Protein AF-A0A2H5V6B2-F1 (afdb_monomer)

Radius of gyration: 34.65 Å; Cα contacts (8 Å, |Δi|>4): 235; chains: 1; bounding box: 84×55×88 Å

Mean predicted aligned error: 21.36 Å

Secondary structure (DSSP, 8-state):
---HHHHHHHHHHHHHHHHHHHHHHHHTTSTT-HHHHHHH-EEETTEEHHHHHHHHHHHHHHHHHHHHHHHHHS---PPPPPPP-------TTSHHHHHHHHHHHHHHHHH----------PPPPPPP--------------SS--EEEEE--SEEE-TTT--EEETT-SB-TTT--BS----TTSPBPTTT-PBP-TT-EETTEEE-TTT--EEEE---

pLDDT: mean 78.25, std 17.64, range [30.38, 96.69]

Foldseek 3Di:
DQALVQLVVQLVVLVCLLVVLVVVCVVVPDPDDPSNVQQQDDPDVPHGVNVVSNVVSVVSNVVSVVSNVVNVVPPDPDDDPDPPDDDPPPDPPVVVVVVVVVVVVVVVVVVDDDDDDDDDDDDDDDDDDDDDDDDDDPDDPPDPAQKDWPFAFQWWAAPVPRDTHGAQDQADPPPRHGSADDDPVADADPRRRHGFDPVQDDVQWGARPTRRTTIHRNDD

Solvent-accessible surface area (backbone atoms only — not comparable to full-atom values): 13684 Å² total; per-residue (Å²): 137,61,59,37,66,58,10,52,52,39,22,51,51,14,48,46,64,45,46,49,60,55,50,48,50,63,73,70,71,54,99,78,44,75,66,52,57,54,29,64,37,67,81,46,98,94,41,37,39,45,60,51,51,44,51,50,19,50,51,41,25,51,52,10,47,52,41,24,55,52,18,67,66,55,64,84,83,68,76,78,74,77,77,79,81,80,71,83,85,79,68,97,72,58,64,67,57,54,51,56,50,51,55,52,53,53,53,59,57,66,75,60,74,76,89,76,80,87,74,85,76,82,83,78,86,86,82,86,87,83,89,86,85,85,75,88,75,98,66,85,84,83,76,93,60,67,56,43,77,75,45,79,48,83,42,27,43,28,85,88,78,64,49,82,38,61,64,64,58,58,54,36,89,86,78,66,46,66,51,63,72,89,46,94,88,40,60,58,35,94,83,50,60,47,52,43,53,86,86,45,54,64,86,83,27,36,42,34,92,41,35,66,24,33,28,35,66,52,83,127

Structure (mmCIF, N/CA/C/O backbone):
data_AF-A0A2H5V6B2-F1
#
_entry.id   AF-A0A2H5V6B2-F1
#
loop_
_atom_site.group_PDB
_atom_site.id
_atom_site.type_symbol
_atom_site.label_atom_id
_atom_site.label_alt_id
_atom_site.label_comp_id
_atom_site.label_asym_id
_atom_site.label_entity_id
_atom_site.label_seq_id
_atom_site.pdbx_PDB_ins_code
_atom_site.Cartn_x
_atom_site.Cartn_y
_atom_site.Cartn_z
_atom_site.occupancy
_atom_site.B_iso_or_equiv
_atom_site.auth_seq_id
_atom_site.auth_comp_id
_atom_site.auth_asym_id
_atom_site.auth_atom_id
_atom_site.pdbx_PDB_model_num
ATOM 1 N N . MET A 1 1 ? 9.111 -20.904 6.379 1.00 66.69 1 MET A N 1
ATOM 2 C CA . MET A 1 1 ? 8.845 -19.483 6.696 1.00 66.69 1 MET A CA 1
ATOM 3 C C . MET A 1 1 ? 9.794 -18.641 5.862 1.00 66.69 1 MET A C 1
ATOM 5 O O . MET A 1 1 ? 10.995 -18.839 5.966 1.00 66.69 1 MET A O 1
ATOM 9 N N . VAL A 1 2 ? 9.279 -17.798 4.968 1.00 76.81 2 VAL A N 1
ATOM 10 C CA . VAL A 1 2 ? 10.118 -16.965 4.091 1.00 76.81 2 VAL A CA 1
ATOM 11 C C . VAL A 1 2 ? 10.344 -15.630 4.795 1.00 76.81 2 VAL A C 1
ATOM 13 O O . VAL A 1 2 ? 9.375 -14.966 5.150 1.00 76.81 2 VAL A O 1
ATOM 16 N N . ASN A 1 3 ? 11.600 -15.259 5.050 1.00 84.94 3 ASN A N 1
ATOM 17 C CA . ASN A 1 3 ? 11.915 -14.028 5.773 1.00 84.94 3 ASN A CA 1
ATOM 18 C C . ASN A 1 3 ? 11.630 -12.808 4.873 1.00 84.94 3 ASN A C 1
ATOM 20 O O . ASN A 1 3 ? 12.298 -12.666 3.845 1.00 84.94 3 ASN A O 1
ATOM 24 N N . PRO A 1 4 ? 10.700 -11.903 5.237 1.00 86.56 4 PRO A N 1
ATOM 25 C CA . PRO A 1 4 ? 10.369 -10.746 4.404 1.00 86.56 4 PRO A CA 1
ATOM 26 C C . PRO A 1 4 ? 11.572 -9.820 4.180 1.00 86.56 4 PRO A C 1
ATOM 28 O O . PRO A 1 4 ? 11.678 -9.199 3.124 1.00 86.56 4 PRO A O 1
ATOM 31 N N . ARG A 1 5 ? 12.535 -9.785 5.115 1.00 88.50 5 ARG A N 1
ATOM 32 C CA . ARG A 1 5 ? 13.773 -8.999 4.974 1.00 88.50 5 ARG A CA 1
ATOM 33 C C . ARG A 1 5 ? 14.615 -9.449 3.782 1.00 88.50 5 ARG A C 1
ATOM 35 O O . ARG A 1 5 ? 15.223 -8.615 3.123 1.00 88.50 5 ARG A O 1
ATOM 42 N N . LEU A 1 6 ? 14.611 -10.748 3.480 1.00 90.38 6 LEU A N 1
ATOM 43 C CA . LEU A 1 6 ? 15.338 -11.300 2.340 1.00 90.38 6 LEU A CA 1
ATOM 44 C C . LEU A 1 6 ? 14.771 -10.761 1.017 1.00 90.38 6 LEU A C 1
ATOM 46 O O . LEU A 1 6 ? 15.536 -10.403 0.129 1.00 90.38 6 LEU A O 1
ATOM 50 N N . GLY A 1 7 ? 13.441 -10.634 0.918 1.00 88.31 7 GLY A N 1
ATOM 51 C CA . GLY A 1 7 ? 12.771 -10.056 -0.250 1.00 88.31 7 GLY A CA 1
ATOM 52 C C . GLY A 1 7 ? 13.103 -8.577 -0.460 1.00 88.31 7 GLY A C 1
ATOM 53 O O . GLY A 1 7 ? 13.376 -8.172 -1.586 1.00 88.31 7 GLY A O 1
ATOM 54 N N . ILE A 1 8 ? 13.167 -7.791 0.623 1.00 91.25 8 ILE A N 1
ATOM 55 C CA . ILE A 1 8 ? 13.573 -6.374 0.567 1.00 91.25 8 ILE A CA 1
ATOM 56 C C . ILE A 1 8 ? 15.015 -6.240 0.067 1.00 91.25 8 ILE A C 1
ATOM 58 O O . ILE A 1 8 ? 15.276 -5.441 -0.827 1.00 91.25 8 ILE A O 1
ATOM 62 N N . ILE A 1 9 ? 15.943 -7.033 0.614 1.00 92.31 9 ILE A N 1
ATOM 63 C CA . ILE A 1 9 ? 17.361 -6.987 0.229 1.00 92.31 9 ILE A CA 1
ATOM 64 C C . ILE A 1 9 ? 17.525 -7.361 -1.249 1.00 92.31 9 ILE A C 1
ATOM 66 O O . ILE A 1 9 ? 18.163 -6.625 -1.995 1.00 92.31 9 ILE A O 1
ATOM 70 N N . LEU A 1 10 ? 16.905 -8.459 -1.695 1.00 90.94 10 LEU A N 1
ATOM 71 C CA . LEU A 1 10 ? 16.938 -8.880 -3.102 1.00 90.94 10 LEU A CA 1
ATOM 72 C C . LEU A 1 10 ? 16.323 -7.836 -4.040 1.00 90.94 10 LEU A C 1
ATOM 74 O O . LEU A 1 10 ? 16.891 -7.554 -5.093 1.00 90.94 10 LEU A O 1
ATOM 78 N N . GLY A 1 11 ? 15.198 -7.233 -3.648 1.00 89.75 11 GLY A N 1
ATOM 79 C CA . GLY A 1 11 ? 14.567 -6.156 -4.410 1.00 89.75 11 GLY A CA 1
ATOM 80 C C . GLY A 1 11 ? 15.474 -4.931 -4.542 1.00 89.75 11 GLY A C 1
ATOM 81 O O . GLY A 1 11 ? 15.664 -4.426 -5.644 1.00 89.75 11 GLY A O 1
ATOM 82 N N . ALA A 1 12 ? 16.093 -4.493 -3.442 1.00 91.38 12 ALA A N 1
ATOM 83 C CA . ALA A 1 12 ? 17.012 -3.357 -3.441 1.00 91.38 12 ALA A CA 1
ATOM 84 C C . ALA A 1 12 ? 18.249 -3.614 -4.314 1.00 91.38 12 ALA A C 1
ATOM 86 O O . ALA A 1 12 ? 18.644 -2.741 -5.083 1.00 91.38 12 ALA A O 1
ATOM 87 N N . VAL A 1 13 ? 18.823 -4.820 -4.255 1.00 93.06 13 VAL A N 1
ATOM 88 C CA . VAL A 1 13 ? 19.947 -5.212 -5.120 1.00 93.06 13 VAL A CA 1
ATOM 89 C C . VAL A 1 13 ? 19.546 -5.147 -6.595 1.00 93.06 13 VAL A C 1
ATOM 91 O O . VAL A 1 13 ? 20.284 -4.573 -7.393 1.00 93.06 13 VAL A O 1
ATOM 94 N N . GLY A 1 14 ? 18.364 -5.659 -6.957 1.00 87.81 14 GLY A N 1
ATOM 95 C CA . GLY A 1 14 ? 17.851 -5.585 -8.329 1.00 87.81 14 GLY A CA 1
ATOM 96 C C . GLY A 1 14 ? 17.723 -4.147 -8.843 1.00 87.81 14 GLY A C 1
ATOM 97 O O . GLY A 1 14 ? 18.181 -3.840 -9.943 1.00 87.81 14 GLY A O 1
ATOM 98 N N . VAL A 1 15 ? 17.193 -3.239 -8.018 1.00 91.88 15 VAL A N 1
ATOM 99 C CA . VAL A 1 15 ? 17.067 -1.813 -8.363 1.00 91.88 15 VAL A CA 1
ATOM 100 C C . VAL A 1 15 ? 18.433 -1.143 -8.508 1.00 91.88 15 VAL A C 1
ATOM 102 O O . VAL A 1 15 ? 18.639 -0.386 -9.455 1.00 91.88 15 VAL A O 1
ATOM 105 N N . VAL A 1 16 ? 19.384 -1.432 -7.615 1.00 92.56 16 VAL A N 1
ATOM 106 C CA . VAL A 1 16 ? 20.746 -0.881 -7.696 1.00 92.56 16 VAL A CA 1
ATOM 107 C C . VAL A 1 16 ? 21.440 -1.329 -8.982 1.00 92.56 16 VAL A C 1
ATOM 109 O O . VAL A 1 16 ? 22.054 -0.501 -9.644 1.00 92.56 16 VAL A O 1
ATOM 112 N N . VAL A 1 17 ? 21.296 -2.592 -9.391 1.00 89.62 17 VAL A N 1
ATOM 113 C CA . VAL A 1 17 ? 21.886 -3.100 -10.645 1.00 89.62 17 VAL A CA 1
ATOM 114 C C . VAL A 1 17 ? 21.363 -2.346 -11.875 1.00 89.62 17 VAL A C 1
ATOM 116 O O . VAL A 1 17 ? 22.128 -2.110 -12.806 1.00 89.62 17 VAL A O 1
ATOM 119 N N . VAL A 1 18 ? 20.094 -1.925 -11.874 1.00 88.19 18 VAL A N 1
ATOM 120 C CA . VAL A 1 18 ? 19.500 -1.156 -12.982 1.00 88.19 18 VAL A CA 1
ATOM 121 C C . VAL A 1 18 ? 19.859 0.330 -12.906 1.00 88.19 18 VAL A C 1
ATOM 123 O O . VAL A 1 18 ? 20.213 0.931 -13.917 1.00 88.19 18 VAL A O 1
ATOM 126 N N . LEU A 1 19 ? 19.764 0.943 -11.724 1.00 88.75 19 LEU A N 1
ATOM 127 C CA . LEU A 1 19 ? 19.886 2.395 -11.574 1.00 88.75 19 LEU A CA 1
ATOM 128 C C . LEU A 1 19 ? 21.325 2.888 -11.447 1.00 88.75 19 LEU A C 1
ATOM 130 O O . LEU A 1 19 ? 21.611 3.991 -11.896 1.00 88.75 19 LEU A O 1
ATOM 134 N N . LEU A 1 20 ? 22.238 2.109 -10.866 1.00 88.06 20 LEU A N 1
ATOM 135 C CA . LEU A 1 20 ? 23.644 2.491 -10.714 1.00 88.06 20 LEU A CA 1
ATOM 136 C C . LEU A 1 20 ? 24.325 2.832 -12.052 1.00 88.06 20 LEU A C 1
ATOM 138 O O . LEU A 1 20 ? 24.922 3.901 -12.132 1.00 88.06 20 LEU A O 1
ATOM 142 N N . PRO A 1 21 ? 24.230 2.020 -13.120 1.00 82.44 21 PRO A N 1
ATOM 143 C CA . PRO A 1 21 ? 24.836 2.363 -14.407 1.00 82.44 21 PRO A CA 1
ATOM 144 C C . PRO A 1 21 ? 24.203 3.614 -15.034 1.00 82.44 21 PRO A C 1
ATOM 146 O O . PRO A 1 21 ? 24.926 4.454 -15.559 1.00 82.44 21 PRO A O 1
ATOM 149 N N . ILE A 1 22 ? 22.883 3.796 -14.910 1.00 84.12 22 ILE A N 1
ATOM 150 C CA . ILE A 1 22 ? 22.173 4.997 -15.387 1.00 84.12 22 ILE A CA 1
ATOM 151 C C . ILE A 1 22 ? 22.630 6.243 -14.615 1.00 84.12 22 ILE A C 1
ATOM 153 O O . ILE A 1 22 ? 22.886 7.292 -15.203 1.00 84.12 22 ILE A O 1
ATOM 157 N N . LEU A 1 23 ? 22.773 6.123 -13.296 1.00 86.62 23 LEU A N 1
ATOM 158 C CA . LEU A 1 23 ? 23.256 7.186 -12.425 1.00 86.62 23 LEU A CA 1
ATOM 159 C C . LEU A 1 23 ? 24.703 7.560 -12.761 1.00 86.62 23 LEU A C 1
ATOM 161 O O . LEU A 1 23 ? 25.022 8.741 -12.848 1.00 86.62 23 LEU A O 1
ATOM 165 N N . VAL A 1 24 ? 25.570 6.569 -12.990 1.00 83.12 24 VAL A N 1
ATOM 166 C CA . VAL A 1 24 ? 26.960 6.808 -13.394 1.00 83.12 24 VAL A CA 1
ATOM 167 C C . VAL A 1 24 ? 27.014 7.519 -14.744 1.00 83.12 24 VAL A C 1
ATOM 169 O O . VAL A 1 24 ? 27.739 8.502 -14.855 1.00 83.12 24 VAL A O 1
ATOM 172 N N . LEU A 1 25 ? 26.201 7.108 -15.724 1.00 81.19 25 LEU A N 1
ATOM 173 C CA . LEU A 1 25 ? 26.089 7.804 -17.012 1.00 81.19 25 LEU A CA 1
ATOM 174 C C . LEU A 1 25 ? 25.691 9.277 -16.841 1.00 81.19 25 LEU A C 1
ATOM 176 O O . LEU A 1 25 ? 26.265 10.148 -17.495 1.00 81.19 25 LEU A O 1
ATOM 180 N N . PHE A 1 26 ? 24.757 9.559 -15.930 1.00 82.75 26 PHE A N 1
ATOM 181 C CA . PHE A 1 26 ? 24.303 10.917 -15.631 1.00 82.75 26 PHE A CA 1
ATOM 182 C C . PHE A 1 26 ? 25.390 11.765 -14.950 1.00 82.75 26 PHE A C 1
ATOM 184 O O . PHE A 1 26 ? 25.541 12.943 -15.264 1.00 82.75 26 PHE A O 1
ATOM 191 N N . ILE A 1 27 ? 26.181 11.167 -14.050 1.00 83.75 27 ILE A N 1
ATOM 192 C CA . ILE A 1 27 ? 27.268 11.849 -13.326 1.00 83.75 27 ILE A CA 1
ATOM 193 C C . ILE A 1 27 ? 28.478 12.104 -14.235 1.00 83.75 27 ILE A C 1
ATOM 195 O O . ILE A 1 27 ? 29.109 13.152 -14.128 1.00 83.75 27 ILE A O 1
ATOM 199 N N . THR A 1 28 ? 28.811 11.179 -15.140 1.00 80.19 28 THR A N 1
ATOM 200 C CA . THR A 1 28 ? 29.971 11.327 -16.039 1.00 80.19 28 THR A CA 1
ATOM 201 C C . THR A 1 28 ? 29.725 12.264 -17.224 1.00 80.19 28 THR A C 1
ATOM 203 O O . THR A 1 28 ? 30.646 12.515 -17.993 1.00 80.19 28 THR A O 1
ATOM 206 N N . GLY A 1 29 ? 28.514 12.814 -17.366 1.00 66.06 29 GLY A N 1
ATOM 207 C CA . GLY A 1 29 ? 28.260 13.973 -18.224 1.00 66.06 29 GLY A CA 1
ATOM 208 C C . GLY A 1 29 ? 28.296 13.736 -19.736 1.00 66.06 29 GLY A C 1
ATOM 209 O O . GLY A 1 29 ? 28.359 14.714 -20.477 1.00 66.06 29 GLY A O 1
ATOM 210 N N . GLY A 1 30 ? 28.232 12.499 -20.236 1.00 64.50 30 GLY A N 1
ATOM 211 C CA . GLY A 1 30 ? 28.113 12.310 -21.682 1.00 64.50 30 GLY A CA 1
ATOM 212 C C . GLY A 1 30 ? 28.380 10.915 -22.229 1.00 64.50 30 GLY A C 1
ATOM 213 O O . GLY A 1 30 ? 29.119 10.110 -21.657 1.00 64.50 30 GLY A O 1
ATOM 214 N N . TYR A 1 31 ? 27.753 10.686 -23.384 1.00 62.84 31 TYR A N 1
ATOM 215 C CA . TYR A 1 31 ? 27.949 9.574 -24.309 1.00 62.84 31 TYR A CA 1
ATOM 216 C C . TYR A 1 31 ? 29.422 9.484 -24.736 1.00 62.84 31 TYR A C 1
ATOM 218 O O . TYR A 1 31 ? 29.841 10.224 -25.613 1.00 62.84 31 TYR A O 1
ATOM 226 N N . ASP A 1 32 ? 30.185 8.614 -24.072 1.00 67.44 32 ASP A N 1
ATOM 227 C CA . ASP A 1 32 ? 31.478 8.014 -24.489 1.00 67.44 32 ASP A CA 1
ATOM 228 C C . ASP A 1 32 ? 32.162 7.264 -23.325 1.00 67.44 32 ASP A C 1
ATOM 230 O O . ASP A 1 32 ? 33.284 6.764 -23.445 1.00 67.44 32 ASP A O 1
ATOM 234 N N . SER A 1 33 ? 31.498 7.164 -22.167 1.00 80.81 33 SER A N 1
ATOM 235 C CA . SER A 1 33 ? 32.015 6.395 -21.038 1.00 80.81 33 SER A CA 1
ATOM 236 C C . SER A 1 33 ? 32.240 4.915 -21.412 1.00 80.81 33 SER A C 1
ATOM 238 O O . SER A 1 33 ? 31.496 4.342 -22.217 1.00 80.81 33 SER A O 1
ATOM 240 N N . PRO A 1 34 ? 33.228 4.237 -20.798 1.00 80.31 34 PRO A N 1
ATOM 241 C CA . PRO A 1 34 ? 33.469 2.809 -21.028 1.00 80.31 34 PRO A CA 1
ATOM 242 C C . PRO A 1 34 ? 32.244 1.940 -20.699 1.00 80.31 34 PRO A C 1
ATOM 244 O O . PRO A 1 34 ? 32.065 0.870 -21.276 1.00 80.31 34 PRO A O 1
ATOM 247 N N . ILE A 1 35 ? 31.371 2.422 -19.810 1.00 77.56 35 ILE A N 1
ATOM 248 C CA . ILE A 1 35 ? 30.110 1.770 -19.447 1.00 77.56 35 ILE A CA 1
ATOM 249 C C . ILE A 1 35 ? 29.134 1.816 -20.622 1.00 77.56 35 ILE A C 1
ATOM 251 O O . ILE A 1 35 ? 28.499 0.812 -20.919 1.00 77.56 35 ILE A O 1
ATOM 255 N N . GLN A 1 36 ? 29.057 2.929 -21.348 1.00 79.38 36 GLN A N 1
ATOM 256 C CA . GLN A 1 36 ? 28.187 3.037 -22.515 1.00 79.38 36 GLN A CA 1
ATOM 257 C C . GLN A 1 36 ? 28.592 2.057 -23.621 1.00 79.38 36 GLN A C 1
ATOM 259 O O . GLN A 1 36 ? 27.756 1.308 -24.115 1.00 79.38 36 GLN A O 1
ATOM 264 N N . ARG A 1 37 ? 29.896 1.955 -23.914 1.00 82.44 37 ARG A N 1
ATOM 265 C CA . ARG A 1 37 ? 30.420 0.977 -24.886 1.00 82.44 37 ARG A CA 1
ATOM 266 C C . ARG A 1 37 ? 30.107 -0.465 -24.503 1.00 82.44 37 ARG A C 1
ATOM 268 O O . ARG A 1 37 ? 29.868 -1.292 -25.376 1.00 82.44 37 ARG A O 1
ATOM 275 N N . PHE A 1 38 ? 30.096 -0.770 -23.206 1.00 84.12 38 PHE A N 1
ATOM 276 C CA . PHE A 1 38 ? 29.670 -2.079 -22.724 1.00 84.12 38 PHE A CA 1
ATOM 277 C C . PHE A 1 38 ? 28.174 -2.311 -22.970 1.00 84.12 38 PHE A C 1
ATOM 279 O O . PHE A 1 38 ? 27.798 -3.382 -23.433 1.00 84.12 38 PHE A O 1
ATOM 286 N N . TYR A 1 39 ? 27.321 -1.318 -22.718 1.00 84.31 39 TYR A N 1
ATOM 287 C CA . TYR A 1 39 ? 25.871 -1.428 -22.911 1.00 84.31 39 TYR A CA 1
ATOM 288 C C . TYR A 1 39 ? 25.463 -1.512 -24.385 1.00 84.31 39 TYR A C 1
ATOM 290 O O . TYR A 1 39 ? 24.540 -2.261 -24.708 1.00 84.31 39 TYR A O 1
ATOM 298 N N . ASP A 1 40 ? 26.178 -0.805 -25.257 1.00 82.62 40 ASP A N 1
ATOM 299 C CA . ASP A 1 40 ? 25.954 -0.797 -26.704 1.00 82.62 40 ASP A CA 1
ATOM 300 C C . ASP A 1 40 ? 26.589 -2.005 -27.407 1.00 82.62 40 ASP A C 1
ATOM 302 O O . ASP A 1 40 ? 26.316 -2.248 -28.584 1.00 82.62 40 ASP A O 1
ATOM 306 N N . SER A 1 41 ? 27.417 -2.790 -26.702 1.00 85.94 41 SER A N 1
ATOM 307 C CA . SER A 1 41 ? 28.011 -3.996 -27.274 1.00 85.94 41 SER A CA 1
ATOM 308 C C . SER A 1 41 ? 26.906 -5.001 -27.651 1.00 85.94 41 SER A C 1
ATOM 310 O O . SER A 1 41 ? 26.078 -5.364 -26.806 1.00 85.94 41 SER A O 1
ATOM 312 N N . PRO A 1 42 ? 26.826 -5.426 -28.925 1.00 82.19 42 PRO A N 1
ATOM 313 C CA . PRO A 1 42 ? 25.814 -6.375 -29.356 1.00 82.19 42 PRO A CA 1
ATOM 314 C C . PRO A 1 42 ? 26.241 -7.784 -28.947 1.00 82.19 42 PRO A C 1
ATOM 316 O O . PRO A 1 42 ? 27.274 -8.284 -29.389 1.00 82.19 42 PRO A O 1
ATOM 319 N N . LEU A 1 43 ? 25.432 -8.442 -28.118 1.00 79.75 43 LEU A N 1
ATOM 320 C CA . LEU A 1 43 ? 25.639 -9.855 -27.778 1.00 79.75 43 LEU A CA 1
ATOM 321 C C . LEU A 1 43 ? 25.036 -10.785 -28.845 1.00 79.75 43 LEU A C 1
ATOM 323 O O . LEU A 1 43 ? 25.517 -11.892 -29.070 1.00 79.75 43 LEU A O 1
ATOM 327 N N . ALA A 1 44 ? 23.977 -10.314 -29.505 1.00 81.44 44 ALA A N 1
ATOM 328 C CA .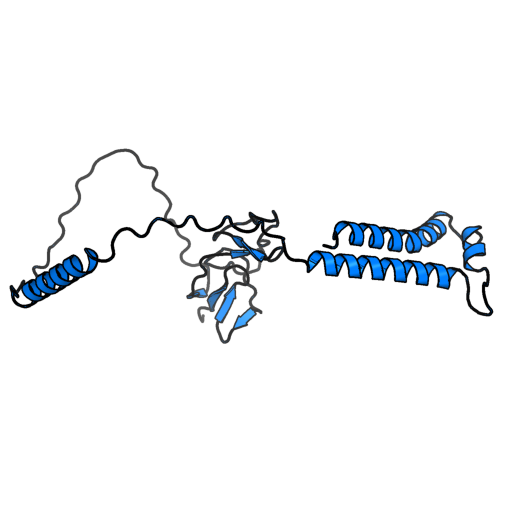 ALA A 1 44 ? 23.263 -10.965 -30.598 1.00 81.44 44 ALA A CA 1
ATOM 329 C C . ALA A 1 44 ? 22.800 -9.889 -31.603 1.00 81.44 44 ALA A C 1
ATOM 331 O O . ALA A 1 44 ? 22.692 -8.716 -31.223 1.00 81.44 44 ALA A O 1
ATOM 332 N N . PRO A 1 45 ? 22.519 -10.233 -32.875 1.00 79.62 45 PRO A N 1
ATOM 333 C CA . PRO A 1 45 ? 22.058 -9.256 -33.860 1.00 79.62 45 PRO A CA 1
ATOM 334 C C . PRO A 1 45 ? 20.780 -8.555 -33.376 1.00 79.62 45 PRO A C 1
ATOM 336 O O . PRO A 1 45 ? 19.741 -9.185 -33.201 1.00 79.62 45 PRO A O 1
ATOM 339 N N . GLY A 1 46 ? 20.882 -7.245 -33.134 1.00 82.56 46 GLY A N 1
ATOM 340 C CA . GLY A 1 46 ? 19.778 -6.397 -32.674 1.00 82.56 46 GLY A CA 1
ATOM 341 C C . GLY A 1 46 ? 19.541 -6.356 -31.158 1.00 82.56 46 GLY A C 1
ATOM 342 O O . GLY A 1 46 ? 18.622 -5.658 -30.737 1.00 82.56 46 GLY A O 1
ATOM 343 N N . LEU A 1 47 ? 20.345 -7.046 -30.334 1.00 85.44 47 LEU A N 1
ATOM 344 C CA . LEU A 1 47 ? 20.191 -7.036 -28.874 1.00 85.44 47 LEU A CA 1
ATOM 345 C C . LEU A 1 47 ? 21.424 -6.427 -28.177 1.00 85.44 47 LEU A C 1
ATOM 347 O O . LEU A 1 47 ? 22.441 -7.116 -28.021 1.00 85.44 47 LEU A O 1
ATOM 351 N N . PRO A 1 48 ? 21.349 -5.157 -27.737 1.00 88.12 48 PRO A N 1
ATOM 352 C CA . PRO A 1 48 ? 22.418 -4.541 -26.963 1.00 88.12 48 PRO A CA 1
ATOM 353 C C . PRO A 1 48 ? 22.445 -5.115 -25.541 1.00 88.12 48 PRO A C 1
ATOM 355 O O . PRO A 1 48 ? 21.400 -5.408 -24.947 1.00 88.12 48 PRO A O 1
ATOM 358 N N . MET A 1 49 ? 23.640 -5.241 -24.964 1.00 86.50 49 MET A N 1
ATOM 359 C CA . MET A 1 49 ? 23.841 -5.731 -23.593 1.00 86.50 49 MET A CA 1
ATOM 360 C C . MET A 1 49 ? 23.027 -4.959 -22.549 1.00 86.50 49 MET A C 1
ATOM 362 O O . MET A 1 49 ? 22.598 -5.538 -21.550 1.00 86.50 49 MET A O 1
ATOM 366 N N . GLY A 1 50 ? 22.729 -3.683 -22.799 1.00 86.19 50 GLY A N 1
ATOM 367 C CA . GLY A 1 50 ? 21.871 -2.891 -21.924 1.00 86.19 50 GLY A CA 1
ATOM 368 C C . GLY A 1 50 ? 20.461 -3.446 -21.728 1.00 86.19 50 GLY A C 1
ATOM 369 O O . GLY A 1 50 ? 19.929 -3.403 -20.617 1.00 86.19 50 GLY A O 1
ATOM 370 N N . VAL A 1 51 ? 19.870 -4.041 -22.766 1.00 87.38 51 VAL A N 1
ATOM 371 C CA . VAL A 1 51 ? 18.548 -4.684 -22.665 1.00 87.38 51 VAL A CA 1
ATOM 372 C C . VAL A 1 51 ? 18.627 -5.938 -21.792 1.00 87.38 51 VAL A C 1
ATOM 374 O O . VAL A 1 51 ? 17.720 -6.217 -21.014 1.00 87.38 51 VAL A O 1
ATOM 377 N N . LEU A 1 52 ? 19.741 -6.666 -21.849 1.00 87.38 52 LEU A N 1
ATOM 378 C CA . LEU A 1 52 ? 19.970 -7.841 -21.011 1.00 87.38 52 LEU A CA 1
ATOM 379 C C . LEU A 1 52 ? 20.159 -7.480 -19.538 1.00 87.38 52 LEU A C 1
ATOM 381 O O . LEU A 1 52 ? 19.549 -8.109 -18.677 1.00 87.38 52 LEU A O 1
ATOM 385 N N . VAL A 1 53 ? 20.965 -6.460 -19.237 1.00 88.31 53 VAL A N 1
ATOM 386 C CA . VAL A 1 53 ? 21.204 -6.039 -17.847 1.00 88.31 53 VAL A CA 1
ATOM 387 C C . VAL A 1 53 ? 19.927 -5.483 -17.215 1.00 88.31 53 VAL A C 1
ATOM 389 O O . VAL A 1 53 ? 19.614 -5.806 -16.069 1.00 88.31 53 VAL A O 1
ATOM 392 N N . THR A 1 54 ? 19.141 -4.711 -17.970 1.00 88.75 54 THR A N 1
ATOM 393 C CA . THR A 1 54 ? 17.839 -4.212 -17.503 1.00 88.75 54 THR A CA 1
ATOM 394 C C . THR A 1 54 ? 16.826 -5.341 -17.315 1.00 88.75 54 THR A C 1
ATOM 396 O O . THR A 1 54 ? 16.164 -5.382 -16.278 1.00 88.75 54 THR A O 1
ATOM 399 N N . ALA A 1 55 ? 16.749 -6.303 -18.240 1.00 90.31 55 ALA A N 1
ATOM 400 C CA . ALA A 1 55 ? 15.889 -7.479 -18.100 1.00 90.31 55 ALA A CA 1
ATOM 401 C 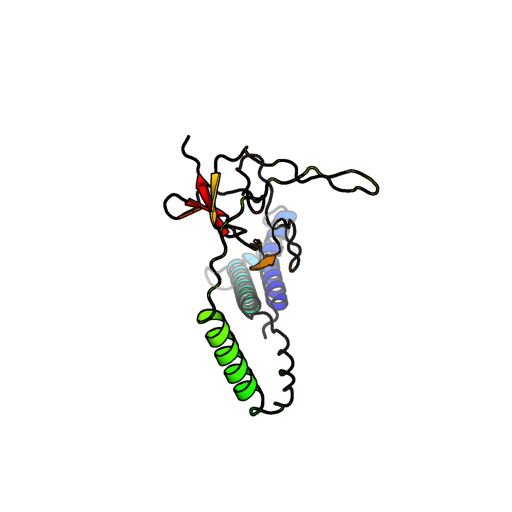C . ALA A 1 55 ? 16.286 -8.353 -16.897 1.00 90.31 55 ALA A C 1
ATOM 403 O O . ALA A 1 55 ? 15.423 -8.774 -16.124 1.00 90.31 55 ALA A O 1
ATOM 404 N N . ALA A 1 56 ? 17.585 -8.585 -16.690 1.00 89.56 56 ALA A N 1
ATOM 405 C CA . ALA A 1 56 ? 18.099 -9.337 -15.550 1.00 89.56 56 ALA A CA 1
ATOM 406 C C . ALA A 1 56 ? 17.806 -8.621 -14.223 1.00 89.56 56 ALA A C 1
ATOM 408 O O . ALA A 1 56 ? 17.294 -9.235 -13.285 1.00 89.56 56 ALA A O 1
ATOM 409 N N . GLY A 1 57 ? 18.053 -7.310 -14.151 1.00 89.38 57 GLY A N 1
ATOM 410 C CA . GLY A 1 57 ? 17.728 -6.500 -12.979 1.00 89.38 57 GLY A CA 1
ATOM 411 C C . GLY A 1 57 ? 16.227 -6.487 -12.670 1.00 89.38 57 GLY A C 1
ATOM 412 O O . GLY A 1 57 ? 15.829 -6.677 -11.518 1.00 89.38 57 GLY A O 1
ATOM 413 N N . ALA A 1 58 ? 15.376 -6.365 -13.693 1.00 90.44 58 ALA A N 1
ATOM 414 C CA . ALA A 1 58 ? 13.924 -6.448 -13.547 1.00 90.44 58 ALA A CA 1
ATOM 415 C C . ALA A 1 58 ? 13.474 -7.820 -13.016 1.00 90.44 58 ALA A C 1
ATOM 417 O O . ALA A 1 58 ? 12.656 -7.881 -12.096 1.00 90.44 58 ALA A O 1
ATOM 418 N N . ALA A 1 59 ? 14.052 -8.915 -13.522 1.00 92.81 59 ALA A N 1
ATOM 419 C CA . ALA A 1 59 ? 13.760 -10.265 -13.047 1.00 92.81 59 ALA A CA 1
ATOM 420 C C . ALA A 1 59 ? 14.144 -10.452 -11.568 1.00 92.81 59 ALA A C 1
ATOM 422 O O . ALA A 1 59 ? 13.336 -10.945 -10.780 1.00 92.81 59 ALA A O 1
ATOM 423 N N . VAL A 1 60 ? 15.334 -9.996 -11.159 1.00 93.06 60 VAL A N 1
ATOM 424 C CA . VAL A 1 60 ? 15.778 -10.051 -9.753 1.00 93.06 60 VAL A CA 1
ATOM 425 C C . VAL A 1 60 ? 14.848 -9.236 -8.852 1.00 93.06 60 VAL A C 1
ATOM 427 O O . VAL A 1 60 ? 14.443 -9.705 -7.786 1.00 93.06 60 VAL A O 1
ATOM 430 N N . THR A 1 61 ? 14.441 -8.048 -9.304 1.00 93.25 61 THR A N 1
ATOM 431 C CA . THR A 1 61 ? 13.522 -7.178 -8.559 1.00 93.25 61 THR A CA 1
ATOM 432 C C . THR A 1 61 ? 12.142 -7.827 -8.403 1.00 93.25 61 THR A C 1
ATOM 434 O O . THR A 1 61 ? 11.573 -7.820 -7.309 1.00 93.25 61 THR A O 1
ATOM 437 N N . ALA A 1 62 ? 11.624 -8.459 -9.461 1.00 93.00 62 ALA A N 1
ATOM 438 C CA . ALA A 1 62 ? 10.355 -9.185 -9.433 1.00 93.00 62 ALA A CA 1
ATOM 439 C C . ALA A 1 62 ? 10.396 -10.387 -8.474 1.00 93.00 62 ALA A C 1
ATOM 441 O O . ALA A 1 62 ? 9.460 -10.596 -7.701 1.00 93.00 62 ALA A O 1
ATOM 442 N N . VAL A 1 63 ? 11.495 -11.149 -8.465 1.00 93.94 63 VAL A N 1
ATOM 443 C CA . VAL A 1 63 ? 11.694 -12.260 -7.521 1.00 93.94 63 VAL A CA 1
ATOM 444 C C . VAL A 1 63 ? 11.750 -11.748 -6.079 1.00 93.94 63 VAL A C 1
ATOM 446 O O . VAL A 1 63 ? 11.064 -12.295 -5.212 1.00 93.94 63 VAL A O 1
ATOM 449 N N . GLY A 1 64 ? 12.499 -10.673 -5.815 1.00 90.81 64 GLY A N 1
ATOM 450 C CA . GLY A 1 64 ? 12.554 -10.033 -4.497 1.00 90.81 64 GLY A CA 1
ATOM 451 C C . GLY A 1 64 ? 11.174 -9.578 -4.009 1.00 90.81 64 GLY A C 1
ATOM 452 O O . GLY A 1 64 ? 10.785 -9.870 -2.874 1.00 90.81 64 GLY A O 1
ATOM 453 N N . LEU A 1 65 ? 10.386 -8.961 -4.894 1.00 92.75 65 LEU A N 1
ATOM 454 C CA . LEU A 1 65 ? 9.018 -8.530 -4.606 1.00 92.75 65 LEU A CA 1
ATOM 455 C C . LEU A 1 65 ? 8.089 -9.713 -4.293 1.00 92.75 65 LEU A C 1
ATOM 457 O O . LEU A 1 65 ? 7.328 -9.662 -3.328 1.00 92.75 65 LEU A O 1
ATOM 461 N N . LEU A 1 66 ? 8.168 -10.805 -5.059 1.00 93.00 66 LEU A N 1
ATOM 462 C CA . LEU A 1 66 ? 7.364 -12.007 -4.814 1.00 93.00 66 LEU A CA 1
ATOM 463 C C . LEU A 1 66 ? 7.692 -12.660 -3.466 1.00 93.00 66 LEU A C 1
ATOM 465 O O . LEU A 1 66 ? 6.783 -13.081 -2.745 1.00 93.00 66 LEU A O 1
ATOM 469 N N . ILE A 1 67 ? 8.976 -12.721 -3.108 1.00 91.00 67 ILE A N 1
ATOM 470 C CA . ILE A 1 67 ? 9.443 -13.214 -1.806 1.00 91.00 67 ILE A CA 1
ATOM 471 C C . ILE A 1 67 ? 8.926 -12.312 -0.683 1.00 91.00 67 ILE A C 1
ATOM 473 O O . ILE A 1 67 ? 8.433 -12.819 0.325 1.00 91.00 67 ILE A O 1
ATOM 477 N N . PHE A 1 68 ? 8.980 -10.992 -0.863 1.00 89.81 68 PHE A N 1
ATOM 478 C CA . PHE A 1 68 ? 8.468 -10.026 0.105 1.00 89.81 68 PHE A CA 1
ATOM 479 C C . PHE A 1 68 ? 6.954 -10.168 0.321 1.00 89.81 68 PHE A C 1
ATOM 481 O O . PHE A 1 68 ? 6.511 -10.303 1.461 1.00 89.81 68 PHE A O 1
ATOM 488 N N . ILE A 1 69 ? 6.161 -10.238 -0.755 1.00 89.88 69 ILE A N 1
ATOM 489 C CA . ILE A 1 69 ? 4.702 -10.430 -0.682 1.00 89.88 69 ILE A CA 1
ATOM 490 C C . ILE A 1 69 ? 4.366 -11.754 0.012 1.00 89.88 69 ILE A C 1
ATOM 492 O O . ILE A 1 69 ? 3.483 -11.797 0.870 1.00 89.88 69 ILE A O 1
ATOM 496 N N . ARG A 1 70 ? 5.079 -12.842 -0.317 1.00 88.44 70 ARG A N 1
ATOM 497 C CA . ARG A 1 70 ? 4.904 -14.130 0.372 1.00 88.44 70 ARG A CA 1
ATOM 498 C C . ARG A 1 70 ? 5.281 -14.055 1.849 1.00 88.44 70 ARG A C 1
ATOM 500 O O . ARG A 1 70 ? 4.578 -14.641 2.666 1.00 88.44 70 ARG A O 1
ATOM 507 N N . GLY A 1 71 ? 6.348 -13.336 2.188 1.00 85.56 71 GLY A N 1
ATOM 508 C CA . GLY A 1 71 ? 6.777 -13.113 3.567 1.00 85.56 71 GLY A CA 1
ATOM 509 C C . GLY A 1 71 ? 5.755 -12.320 4.381 1.00 85.56 71 GLY A C 1
ATOM 510 O O . GLY A 1 71 ? 5.493 -12.678 5.520 1.00 85.56 71 GLY A O 1
ATOM 511 N N . MET A 1 72 ? 5.122 -11.302 3.790 1.00 83.06 72 MET A N 1
ATOM 512 C CA . MET A 1 72 ? 4.082 -10.509 4.461 1.00 83.06 72 MET A CA 1
ATOM 513 C C . MET A 1 72 ? 2.753 -11.256 4.627 1.00 83.06 72 MET A C 1
ATOM 515 O O . MET A 1 72 ? 2.005 -10.979 5.558 1.00 83.06 72 MET A O 1
ATOM 519 N N . ARG A 1 73 ? 2.442 -12.204 3.732 1.00 81.25 73 ARG A N 1
ATOM 520 C CA . ARG A 1 73 ? 1.236 -13.046 3.828 1.00 81.25 73 ARG A CA 1
ATOM 521 C C . ARG A 1 73 ? 1.387 -14.220 4.793 1.00 81.25 73 ARG A C 1
ATOM 523 O O . ARG A 1 73 ? 0.379 -14.801 5.188 1.00 81.25 73 ARG A O 1
ATOM 530 N N . ALA A 1 74 ? 2.613 -14.586 5.166 1.00 70.56 74 ALA A N 1
ATOM 531 C CA . ALA A 1 74 ? 2.836 -15.505 6.271 1.00 70.56 74 ALA A CA 1
ATOM 532 C C . ALA A 1 74 ? 2.473 -14.759 7.562 1.00 70.56 74 ALA A C 1
ATOM 534 O O . ALA A 1 74 ? 3.261 -13.964 8.067 1.00 70.56 74 ALA A O 1
ATOM 535 N N . GLY A 1 75 ? 1.238 -14.959 8.031 1.00 62.12 75 GLY A N 1
ATOM 536 C CA . GLY A 1 75 ? 0.725 -14.317 9.237 1.00 62.12 75 GLY A CA 1
ATOM 537 C C . GLY A 1 75 ? 1.646 -14.530 10.445 1.00 62.12 75 GLY A C 1
ATOM 538 O O . GLY A 1 75 ? 2.455 -15.465 10.449 1.00 62.12 75 GLY A O 1
ATOM 539 N N . PRO A 1 76 ? 1.545 -13.667 11.470 1.00 66.19 76 PRO A N 1
ATOM 540 C CA . PRO A 1 76 ? 2.351 -13.791 12.674 1.00 66.19 76 PRO A CA 1
ATOM 541 C C . PRO A 1 76 ? 2.220 -15.209 13.233 1.00 66.19 76 PRO A C 1
ATOM 543 O O . PRO A 1 76 ? 1.122 -15.687 13.518 1.00 66.19 76 PRO A O 1
ATOM 546 N N . THR A 1 77 ? 3.353 -15.898 13.370 1.00 60.16 77 THR A N 1
ATOM 547 C CA . THR A 1 77 ? 3.429 -17.136 14.139 1.00 60.16 77 THR A CA 1
ATOM 548 C C . THR A 1 77 ? 3.192 -16.766 15.592 1.00 60.16 77 THR A C 1
ATOM 550 O O . THR A 1 77 ? 4.126 -16.391 16.302 1.00 60.16 77 THR A O 1
ATOM 553 N N . TYR A 1 78 ? 1.933 -16.796 16.019 1.00 63.09 78 TYR A N 1
ATOM 554 C CA . TYR A 1 78 ? 1.610 -16.702 17.431 1.00 63.09 78 TYR A CA 1
ATOM 555 C C . TYR A 1 78 ? 2.246 -17.905 18.134 1.00 63.09 78 TYR A C 1
ATOM 557 O O . TYR A 1 78 ? 2.099 -19.030 17.644 1.00 63.09 78 TYR A O 1
ATOM 565 N N . PRO A 1 79 ? 2.967 -17.705 19.252 1.00 68.25 79 PRO A N 1
ATOM 566 C CA . PRO A 1 79 ? 3.338 -18.825 20.095 1.00 68.25 79 PRO A CA 1
ATOM 567 C C . PRO A 1 79 ? 2.052 -19.555 20.475 1.00 68.25 79 PRO A C 1
ATOM 569 O O . PRO A 1 79 ? 1.083 -18.929 20.911 1.00 68.25 79 PRO A O 1
ATOM 572 N N . THR A 1 80 ? 2.029 -20.866 20.240 1.00 64.81 80 THR A N 1
ATOM 573 C CA . THR A 1 80 ? 0.919 -21.742 20.607 1.00 64.81 80 THR A CA 1
ATOM 574 C C . THR A 1 80 ? 0.529 -21.433 22.047 1.00 64.81 80 THR A C 1
ATOM 576 O O . THR A 1 80 ? 1.375 -21.520 22.941 1.00 64.81 80 THR A O 1
ATOM 579 N N . ALA A 1 81 ? -0.720 -21.009 22.264 1.00 74.12 81 ALA A N 1
ATOM 580 C CA . ALA A 1 81 ? -1.207 -20.701 23.601 1.00 74.12 81 ALA A CA 1
ATOM 581 C C . ALA A 1 81 ? -0.939 -21.907 24.520 1.00 74.12 81 ALA A C 1
ATOM 583 O O . ALA A 1 81 ? -1.135 -23.049 24.083 1.00 74.12 81 ALA A O 1
ATOM 584 N N . PRO A 1 82 ? -0.465 -21.688 25.761 1.00 75.81 82 PRO A N 1
ATOM 585 C CA . PRO A 1 82 ? -0.251 -22.785 26.690 1.00 75.81 82 PRO A CA 1
ATOM 586 C C . PRO A 1 82 ? -1.564 -23.566 26.840 1.00 75.81 82 PRO A C 1
ATOM 588 O O . PRO A 1 82 ? -2.635 -22.949 26.877 1.00 75.81 82 PRO A O 1
ATOM 591 N N . PRO A 1 83 ? -1.510 -24.910 26.884 1.00 75.06 83 PRO A N 1
ATOM 592 C CA . PRO A 1 83 ? -2.713 -25.718 26.984 1.00 75.06 83 PRO A CA 1
ATOM 593 C C . PRO A 1 83 ? -3.525 -25.266 28.204 1.00 75.06 83 PRO A C 1
ATOM 595 O O . PRO A 1 83 ? -2.937 -24.984 29.255 1.00 75.06 83 PRO A O 1
ATOM 598 N N . PRO A 1 84 ? -4.862 -25.174 28.090 1.00 70.31 84 PRO A N 1
ATOM 599 C CA . PRO A 1 84 ? -5.691 -24.754 29.205 1.00 70.31 84 PRO A CA 1
ATOM 600 C C . PRO A 1 84 ? -5.451 -25.697 30.385 1.00 70.31 84 PRO A C 1
ATOM 602 O O . PRO A 1 84 ? -5.585 -26.918 30.262 1.00 70.31 84 PRO A O 1
ATOM 605 N N . ILE A 1 85 ? -5.085 -25.119 31.530 1.00 72.88 85 ILE A N 1
ATOM 606 C CA . ILE A 1 85 ? -4.959 -25.834 32.799 1.00 72.88 85 ILE A CA 1
ATOM 607 C C . ILE A 1 85 ? -6.332 -26.441 33.098 1.00 72.88 85 ILE A C 1
ATOM 609 O O . ILE A 1 85 ? -7.278 -25.727 33.438 1.00 72.88 85 ILE A O 1
ATOM 613 N N . ARG A 1 86 ? -6.4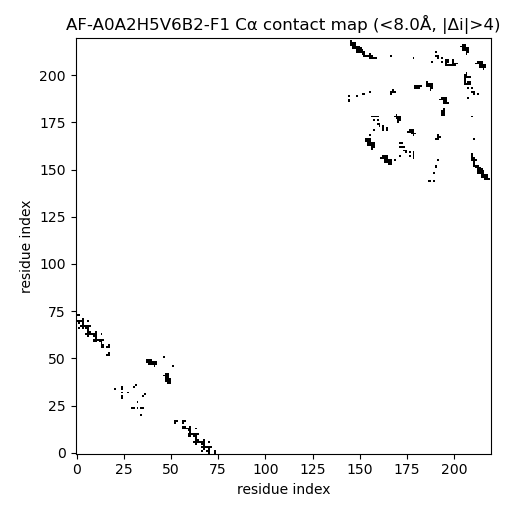57 -27.764 32.943 1.00 58.41 86 ARG A N 1
ATOM 614 C CA . ARG A 1 86 ? -7.662 -28.498 33.335 1.00 58.41 86 ARG A CA 1
ATOM 615 C C . ARG A 1 86 ? -7.779 -28.418 34.852 1.00 58.41 86 ARG A C 1
ATOM 617 O O . ARG A 1 86 ? -7.074 -29.122 35.570 1.00 58.41 86 ARG A O 1
ATOM 624 N N . ARG A 1 87 ? -8.663 -27.547 35.344 1.00 66.56 87 ARG A N 1
ATOM 625 C CA . ARG A 1 87 ? -9.107 -27.604 36.740 1.00 66.56 87 ARG A CA 1
ATOM 626 C C . ARG A 1 87 ? -9.805 -28.955 36.955 1.00 66.56 87 ARG A C 1
ATOM 628 O O . ARG A 1 87 ? -10.598 -29.345 36.095 1.00 66.56 87 ARG A O 1
ATOM 635 N N . PRO A 1 88 ? -9.518 -29.681 38.049 1.00 50.66 88 PRO A N 1
ATOM 636 C CA . PRO A 1 88 ? -10.233 -30.910 38.349 1.00 50.66 88 PRO A CA 1
ATOM 637 C C . PRO A 1 88 ? -11.718 -30.586 38.537 1.00 50.66 88 PRO A C 1
ATOM 639 O O . PRO A 1 88 ? -12.081 -29.695 39.305 1.00 50.66 88 PRO A O 1
ATOM 642 N N . LEU A 1 89 ? -12.560 -31.292 37.782 1.00 56.31 89 LEU A N 1
ATOM 643 C CA . LEU A 1 89 ? -14.011 -31.199 37.857 1.00 56.31 89 LEU A CA 1
ATOM 644 C C . LEU A 1 89 ? -14.458 -31.818 39.189 1.00 56.31 89 LEU A C 1
ATOM 646 O O . LEU A 1 89 ? -14.685 -33.022 39.301 1.00 56.31 89 LEU A O 1
ATOM 650 N N . SER A 1 90 ? -14.534 -30.997 40.229 1.00 58.19 90 SER A N 1
ATOM 651 C CA . SER A 1 90 ? -15.114 -31.406 41.500 1.00 58.19 90 SER A CA 1
ATOM 652 C C . SER A 1 90 ? -16.641 -31.332 41.415 1.00 58.19 90 SER A C 1
ATOM 654 O O . SER A 1 90 ? -17.222 -30.262 41.522 1.00 58.19 90 SER A O 1
ATOM 656 N N . ARG A 1 91 ? -17.250 -32.522 41.316 1.00 57.56 91 ARG A N 1
ATOM 657 C CA . ARG A 1 91 ? -18.543 -32.923 41.911 1.00 57.56 91 ARG A CA 1
ATOM 658 C C . ARG A 1 91 ? -19.853 -32.405 41.259 1.00 57.56 91 ARG A C 1
ATOM 660 O O . ARG A 1 91 ? -20.413 -31.416 41.712 1.00 57.56 91 ARG A O 1
ATOM 667 N N . PRO A 1 92 ? -20.479 -33.180 40.350 1.00 53.22 92 PRO A N 1
ATOM 668 C CA . PRO A 1 92 ? -21.744 -32.818 39.692 1.00 53.22 92 PRO A CA 1
ATOM 669 C C . PRO A 1 92 ? -23.011 -33.164 40.511 1.00 53.22 92 PRO A C 1
ATOM 671 O O . PRO A 1 92 ? -24.051 -33.460 39.937 1.00 53.22 92 PRO A O 1
ATOM 674 N N . ARG A 1 93 ? -22.952 -33.214 41.853 1.00 56.44 93 ARG A N 1
ATOM 675 C CA . ARG A 1 93 ? -24.085 -33.703 42.681 1.00 56.44 93 ARG A CA 1
ATOM 676 C C . ARG A 1 93 ? -24.722 -32.654 43.597 1.00 56.44 93 ARG A C 1
ATOM 678 O O . ARG A 1 93 ? -25.783 -32.924 44.148 1.00 56.44 93 ARG A O 1
ATOM 685 N N . GLN A 1 94 ? -24.093 -31.496 43.784 1.00 57.88 94 GLN A N 1
ATOM 686 C CA . GLN A 1 94 ? -24.576 -30.482 44.730 1.00 57.88 94 GLN A CA 1
ATOM 687 C C . GLN A 1 94 ? -25.401 -29.378 44.048 1.00 57.88 94 GLN A C 1
ATOM 689 O O . GLN A 1 94 ? -26.416 -28.972 44.599 1.00 57.88 94 GLN A O 1
ATOM 694 N N . GLU A 1 95 ? -25.046 -29.004 42.816 1.00 59.22 95 GLU A N 1
ATOM 695 C CA . GLU A 1 95 ? -25.692 -27.930 42.041 1.00 59.22 95 GLU A CA 1
ATOM 696 C C . GLU A 1 95 ? -27.187 -28.185 41.774 1.00 59.22 95 GLU A C 1
ATOM 698 O O . GLU A 1 95 ? -28.006 -27.285 41.928 1.00 59.22 95 GLU A O 1
ATOM 703 N N . ASN A 1 96 ? -27.578 -29.436 41.500 1.00 63.41 96 ASN A N 1
ATOM 704 C CA . ASN A 1 96 ? -28.985 -29.771 41.243 1.00 63.41 96 ASN A CA 1
ATOM 705 C C . ASN A 1 96 ? -29.887 -29.572 42.473 1.00 63.41 96 ASN A C 1
ATOM 707 O O . ASN A 1 96 ? -31.056 -29.245 42.319 1.00 63.41 96 ASN A O 1
ATOM 711 N N . ARG A 1 97 ? -29.349 -29.735 43.690 1.00 65.62 97 ARG A N 1
ATOM 712 C CA . ARG A 1 97 ? -30.116 -29.538 44.932 1.00 65.62 97 ARG A CA 1
ATOM 713 C C . ARG A 1 97 ? -30.315 -28.066 45.270 1.00 65.62 97 ARG A C 1
ATOM 715 O O . ARG A 1 97 ? -31.343 -27.711 45.833 1.00 65.62 97 ARG A O 1
ATOM 722 N N . GLU A 1 98 ? -29.323 -27.236 44.963 1.00 73.56 98 GLU A N 1
ATOM 723 C CA . GLU A 1 98 ? -29.403 -25.792 45.195 1.00 73.56 98 GLU A CA 1
ATOM 724 C C . GLU A 1 98 ? -30.364 -25.139 44.199 1.00 73.56 98 GLU A C 1
ATOM 726 O O . GLU A 1 98 ? -31.151 -24.282 44.588 1.00 73.56 98 GLU A O 1
ATOM 731 N N . LEU A 1 99 ? -30.379 -25.606 42.947 1.00 77.56 99 LEU A N 1
ATOM 732 C CA . LEU A 1 99 ? -31.309 -25.115 41.931 1.00 77.56 99 LEU A CA 1
ATOM 733 C C . LEU A 1 99 ? -32.776 -25.431 42.282 1.00 77.56 99 LEU A C 1
ATOM 735 O O . LEU A 1 99 ? -33.617 -24.540 42.221 1.00 77.56 99 LEU A O 1
ATOM 739 N N . GLU A 1 100 ? -33.067 -26.655 42.743 1.00 78.06 100 GLU A N 1
ATOM 740 C CA . GLU A 1 100 ? -34.412 -27.044 43.207 1.00 78.06 100 GLU A CA 1
ATOM 741 C C . GLU A 1 100 ? -34.865 -26.232 44.435 1.00 78.06 100 GLU A C 1
ATOM 743 O O . GLU A 1 100 ? -36.041 -25.882 44.555 1.00 78.06 100 GLU A O 1
ATOM 748 N N . GLN A 1 101 ? -33.936 -25.893 45.338 1.00 82.62 101 GLN A N 1
ATOM 749 C CA . GLN A 1 101 ? -34.225 -25.027 46.486 1.00 82.62 101 GLN A CA 1
ATOM 750 C C . GLN A 1 101 ? -34.565 -23.597 46.060 1.00 82.62 101 GLN A C 1
ATOM 752 O O . GLN A 1 101 ? -35.520 -23.021 46.580 1.00 82.62 101 GLN A O 1
ATOM 757 N N . ILE A 1 102 ? -33.824 -23.043 45.098 1.00 82.44 102 ILE A N 1
ATOM 758 C CA . ILE A 1 102 ? -34.058 -21.692 44.578 1.00 82.44 102 ILE A CA 1
ATOM 759 C C . ILE A 1 102 ? -35.413 -21.617 43.855 1.00 82.44 102 ILE A C 1
ATOM 761 O O . ILE A 1 102 ? -36.165 -20.664 44.054 1.00 82.44 102 ILE A O 1
ATOM 765 N N . GLU A 1 103 ? -35.775 -22.627 43.060 1.00 83.19 103 GLU A N 1
ATOM 766 C CA . GLU A 1 103 ? -37.070 -22.673 42.361 1.00 83.19 103 GLU A CA 1
ATOM 767 C C . GLU A 1 103 ? -38.267 -22.758 43.326 1.00 83.19 103 GLU A C 1
ATOM 769 O O . GLU A 1 103 ? -39.299 -22.108 43.109 1.00 83.19 103 GLU A O 1
ATOM 774 N N . GLN A 1 104 ? -38.125 -23.507 44.425 1.00 84.06 104 GLN A N 1
ATOM 775 C CA . GLN A 1 104 ? -39.141 -23.570 45.481 1.00 84.06 104 GLN A CA 1
ATOM 776 C C . GLN A 1 104 ? -39.252 -22.257 46.261 1.00 84.06 104 GLN A C 1
ATOM 778 O O . GLN A 1 104 ? -40.359 -21.831 46.589 1.00 84.06 104 GLN A O 1
ATOM 783 N N . GLU A 1 105 ? -38.129 -21.593 46.538 1.00 82.00 105 GLU A N 1
ATOM 784 C CA . GLU A 1 105 ? -38.116 -20.310 47.241 1.00 82.00 105 GLU A CA 1
ATOM 785 C C . GLU A 1 105 ? -38.785 -19.206 46.411 1.00 82.00 105 GLU A C 1
ATOM 787 O O . GLU A 1 105 ? -39.622 -18.467 46.927 1.00 82.00 105 GLU A O 1
ATOM 792 N N . ILE A 1 106 ? -38.509 -19.156 45.104 1.00 81.00 106 ILE A N 1
ATOM 793 C CA . ILE A 1 106 ? -39.160 -18.221 44.177 1.00 81.00 106 ILE A CA 1
ATOM 794 C C . ILE A 1 106 ? -40.673 -18.475 44.117 1.00 81.00 106 ILE A C 1
ATOM 796 O O . ILE A 1 106 ? -41.445 -17.526 44.244 1.00 81.00 106 ILE A O 1
ATOM 800 N N . SER A 1 107 ? -41.114 -19.732 43.988 1.00 79.69 107 SER A N 1
ATOM 801 C CA . SER A 1 107 ? -42.552 -20.060 43.942 1.00 79.69 107 SER A CA 1
ATOM 802 C C . SER A 1 107 ? -43.290 -19.620 45.213 1.00 79.69 107 SER A C 1
ATOM 804 O O . SER A 1 107 ? -44.349 -19.002 45.133 1.00 79.69 107 SER A O 1
ATOM 806 N N . ASN A 1 108 ? -42.687 -19.828 46.387 1.00 79.62 108 ASN A N 1
ATOM 807 C CA . ASN A 1 108 ? -43.274 -19.415 47.666 1.00 79.62 108 ASN A CA 1
ATOM 808 C C . ASN A 1 108 ? -43.388 -17.883 47.818 1.00 79.62 108 ASN A C 1
ATOM 810 O O . ASN A 1 108 ? -44.290 -17.393 48.503 1.00 79.62 108 ASN A O 1
ATOM 814 N N . LEU A 1 109 ? -42.504 -17.119 47.167 1.00 72.94 109 LEU A N 1
ATOM 815 C CA . LEU A 1 109 ? -42.547 -15.652 47.144 1.00 72.94 109 LEU A CA 1
ATOM 816 C C . LEU A 1 109 ? -43.606 -15.101 46.176 1.00 72.94 109 LEU A C 1
ATOM 818 O O . LEU A 1 109 ? -44.072 -13.980 46.360 1.00 72.94 109 LEU A O 1
ATOM 822 N N . LEU A 1 110 ? -43.999 -15.870 45.158 1.00 69.12 110 LEU A N 1
ATOM 823 C CA . LEU A 1 110 ? -45.032 -15.482 44.190 1.00 69.12 110 LEU A CA 1
ATOM 824 C C . LEU A 1 110 ? -46.457 -15.685 44.731 1.00 69.12 110 LEU A C 1
ATOM 826 O O . LEU A 1 110 ? -47.342 -14.889 44.410 1.00 69.12 110 LEU A O 1
ATOM 830 N N . ASP A 1 111 ? -46.667 -16.692 45.583 1.00 67.50 111 ASP A N 1
ATOM 831 C CA . ASP A 1 111 ? -47.977 -16.990 46.186 1.00 67.50 111 ASP A CA 1
ATOM 832 C C . ASP A 1 111 ? -48.330 -16.072 47.364 1.00 67.50 111 ASP A C 1
ATOM 834 O O . ASP A 1 111 ? -49.503 -15.869 47.685 1.00 67.50 111 ASP A O 1
ATOM 838 N N . SER A 1 112 ? -47.330 -15.456 47.995 1.00 62.12 112 SER A N 1
ATOM 839 C CA . SER A 1 112 ? -47.544 -14.444 49.026 1.00 62.12 112 SER A CA 1
ATOM 840 C C . SER A 1 112 ? -47.422 -13.039 48.429 1.00 62.12 112 SER A C 1
ATOM 842 O O . SER A 1 112 ? -46.409 -12.366 48.575 1.00 62.12 112 SER A O 1
ATOM 844 N N . GLN A 1 113 ? -48.480 -12.566 47.761 1.00 60.19 113 GLN A N 1
ATOM 845 C CA . GLN A 1 113 ? -48.613 -11.149 47.397 1.00 60.19 113 GLN A CA 1
ATOM 846 C C . GLN A 1 113 ? -49.066 -10.323 48.613 1.00 60.19 113 GLN A C 1
ATOM 848 O O . GLN A 1 113 ? -50.234 -10.416 49.000 1.00 60.19 113 GLN A O 1
ATOM 853 N N . PRO A 1 114 ? -48.242 -9.427 49.184 1.00 50.75 114 PRO A N 1
ATOM 854 C CA . PRO A 1 114 ? -48.772 -8.253 49.845 1.00 50.75 114 PRO A CA 1
ATOM 855 C C . PRO A 1 114 ? -48.899 -7.131 48.812 1.00 50.75 114 PRO A C 1
ATOM 857 O O . PRO A 1 114 ? -47.922 -6.690 48.206 1.00 50.75 114 PRO A O 1
ATOM 860 N N . ALA A 1 115 ? -50.125 -6.646 48.633 1.00 52.53 115 ALA A N 1
ATOM 861 C CA . ALA A 1 115 ? -50.397 -5.387 47.960 1.00 52.53 115 ALA A CA 1
ATOM 862 C C . ALA A 1 115 ? -49.549 -4.268 48.600 1.00 52.53 115 ALA A C 1
ATOM 864 O O . ALA A 1 115 ? -49.820 -3.857 49.727 1.00 52.53 115 ALA A O 1
ATOM 865 N N . MET A 1 116 ? -48.514 -3.779 47.908 1.00 55.00 116 MET A N 1
ATOM 866 C CA . MET A 1 116 ? -47.813 -2.558 48.312 1.00 55.00 116 MET A CA 1
ATOM 867 C C . MET A 1 116 ? -48.296 -1.378 47.479 1.00 55.00 116 MET A C 1
ATOM 869 O O . MET A 1 116 ? -47.981 -1.216 46.302 1.00 55.00 116 MET A O 1
ATOM 873 N N . GLU A 1 117 ? -49.085 -0.554 48.155 1.00 53.59 117 GLU A N 1
ATOM 874 C CA . GLU A 1 117 ? -49.529 0.772 47.764 1.00 53.59 117 GLU A CA 1
ATOM 875 C C . GLU A 1 117 ? -48.323 1.693 47.502 1.00 53.59 117 GLU A C 1
ATOM 877 O O . GLU A 1 117 ? -47.443 1.872 48.350 1.00 53.59 117 GLU A O 1
ATOM 882 N N . ILE A 1 118 ? -48.273 2.277 46.303 1.00 52.34 118 ILE A N 1
ATOM 883 C CA . ILE A 1 118 ? -47.208 3.182 45.864 1.00 52.34 118 ILE A CA 1
ATOM 884 C C . ILE A 1 118 ? -47.310 4.484 46.667 1.00 52.34 118 ILE A C 1
ATOM 886 O O . ILE A 1 118 ? -48.105 5.368 46.352 1.00 52.34 118 ILE A O 1
ATOM 890 N N . ARG A 1 119 ? -46.475 4.634 47.698 1.00 50.09 119 ARG A N 1
ATOM 891 C CA . ARG A 1 119 ? -46.235 5.934 48.333 1.00 50.09 119 ARG A CA 1
ATOM 892 C C . ARG A 1 119 ? -45.162 6.682 47.551 1.00 50.09 119 ARG A C 1
ATOM 894 O O . ARG A 1 119 ? -43.985 6.337 47.604 1.00 50.09 119 ARG A O 1
ATOM 901 N N . THR A 1 120 ? -45.565 7.734 46.847 1.00 49.41 120 THR A N 1
ATOM 902 C CA . THR A 1 120 ? -44.658 8.756 46.311 1.00 49.41 120 THR A CA 1
ATOM 903 C C . THR A 1 120 ? -43.852 9.386 47.448 1.00 49.41 120 THR A C 1
ATOM 905 O O . THR A 1 120 ? -44.410 10.071 48.304 1.00 49.41 120 THR A O 1
ATOM 908 N N . VAL A 1 121 ? -42.536 9.157 47.459 1.00 47.94 121 VAL A N 1
ATOM 909 C CA . VAL A 1 121 ? -41.604 9.777 48.409 1.00 47.94 121 VAL A CA 1
ATOM 910 C C . VAL A 1 121 ? -41.049 11.066 47.805 1.00 47.94 121 VAL A C 1
ATOM 912 O O . VAL A 1 121 ? -40.226 11.046 46.892 1.00 47.94 121 VAL A O 1
ATOM 915 N N . THR A 1 122 ? -41.494 12.196 48.347 1.00 47.97 122 THR A N 1
ATOM 916 C CA . THR A 1 122 ? -40.860 13.510 48.198 1.00 47.97 122 THR A CA 1
ATOM 917 C C . THR A 1 122 ? -39.457 13.467 48.813 1.00 47.97 122 THR A C 1
ATOM 919 O O . THR A 1 122 ? -39.307 13.145 49.992 1.00 47.97 122 THR A O 1
ATOM 922 N N . GLN A 1 123 ? -38.418 13.778 48.033 1.00 46.56 123 GLN A N 1
ATOM 923 C CA . GLN A 1 123 ? -37.029 13.813 48.513 1.00 46.56 123 GLN A CA 1
ATOM 924 C C . GLN A 1 123 ? -36.780 15.025 49.439 1.00 46.56 123 GLN A C 1
ATOM 926 O O . GLN A 1 123 ? -37.144 16.143 49.069 1.00 46.56 123 GLN A O 1
ATOM 931 N N . PRO A 1 124 ? -36.123 14.857 50.606 1.00 48.06 124 PRO A N 1
ATOM 932 C CA . PRO A 1 124 ? -35.634 15.968 51.421 1.00 48.06 124 PRO A CA 1
ATOM 933 C C . PRO A 1 124 ? -34.206 16.407 51.013 1.00 48.06 124 PRO A C 1
ATOM 935 O O . PRO A 1 124 ? -33.447 15.613 50.453 1.00 48.06 124 PRO A O 1
ATOM 938 N N . PRO A 1 125 ? -33.815 17.672 51.279 1.00 48.03 125 PRO A N 1
ATOM 939 C CA . PRO A 1 125 ? -32.613 18.283 50.706 1.00 48.03 125 PRO A CA 1
ATOM 940 C C . PRO A 1 125 ? -31.302 17.812 51.372 1.00 48.03 125 PRO A C 1
ATOM 942 O O . PRO A 1 125 ? -31.278 17.569 52.584 1.00 48.03 125 PRO A O 1
ATOM 945 N N . PRO A 1 126 ? -30.175 17.754 50.629 1.00 42.06 126 PRO A N 1
ATOM 946 C CA . PRO A 1 126 ? -28.895 17.301 51.166 1.00 42.06 126 PRO A CA 1
ATOM 947 C C . PRO A 1 126 ? -28.168 18.402 51.959 1.00 42.06 126 PRO A C 1
ATOM 949 O O . PRO A 1 126 ? -27.946 19.515 51.475 1.00 42.06 126 PRO A O 1
ATOM 952 N N . LYS A 1 127 ? -27.742 18.067 53.185 1.00 43.69 127 LYS A N 1
ATOM 953 C CA . LYS A 1 127 ? -26.849 18.886 54.021 1.00 43.69 127 LYS A CA 1
ATOM 954 C C . LYS A 1 127 ? -25.378 18.672 53.621 1.00 43.69 127 LYS A C 1
ATOM 956 O O . LYS A 1 127 ? -24.906 17.544 53.537 1.00 43.69 127 LYS A O 1
ATOM 961 N N . ARG A 1 128 ? -24.676 19.792 53.399 1.00 41.94 128 ARG A N 1
ATOM 962 C CA . ARG A 1 128 ? -23.208 19.959 53.234 1.00 41.94 128 ARG A CA 1
ATOM 963 C C . ARG A 1 128 ? -22.495 19.559 54.550 1.00 41.94 128 ARG A C 1
ATOM 965 O O . ARG A 1 128 ? -23.127 19.669 55.593 1.00 41.94 128 ARG A O 1
ATOM 972 N N . ALA A 1 129 ? -21.233 19.119 54.638 1.00 39.31 129 ALA A N 1
ATOM 973 C CA . ALA A 1 129 ? -19.948 19.553 54.049 1.00 39.31 129 ALA A CA 1
ATOM 974 C C . ALA A 1 129 ? -18.818 18.559 54.514 1.00 39.31 129 ALA A C 1
ATOM 976 O O . ALA A 1 129 ? -19.154 17.641 55.258 1.00 39.31 129 ALA A O 1
ATOM 977 N N . PRO A 1 130 ? -17.490 18.796 54.335 1.00 45.31 130 PRO A N 1
ATOM 978 C CA . PRO A 1 130 ? -16.690 19.105 53.133 1.00 45.31 130 PRO A CA 1
ATOM 979 C C . PRO A 1 130 ? -15.383 18.254 52.976 1.00 45.31 130 PRO A C 1
ATOM 981 O O . PRO A 1 130 ? -14.963 17.552 53.888 1.00 45.31 130 PRO A O 1
ATOM 984 N N . ALA A 1 131 ? -14.691 18.477 51.839 1.00 30.38 131 ALA A N 1
ATOM 985 C CA . ALA A 1 131 ? -13.272 18.202 51.499 1.00 30.38 131 ALA A CA 1
ATOM 986 C C . ALA A 1 131 ? -12.887 16.746 51.118 1.00 30.38 131 ALA A C 1
ATOM 988 O O . ALA A 1 131 ? -13.079 15.827 51.894 1.00 30.38 131 ALA A O 1
ATOM 989 N N . LYS A 1 132 ? -12.295 16.429 49.955 1.00 33.12 132 LYS A N 1
ATOM 990 C CA . LYS A 1 132 ? -11.546 17.209 48.952 1.00 33.12 132 LYS A CA 1
ATOM 991 C C . LYS A 1 132 ? -12.018 16.878 47.532 1.00 33.12 132 LYS A C 1
ATOM 993 O O . LYS A 1 132 ? -12.166 15.722 47.157 1.00 33.12 132 LYS A O 1
ATOM 998 N N . GLN A 1 133 ? -12.215 17.936 46.759 1.00 34.56 133 GLN A N 1
ATOM 999 C CA . GLN A 1 133 ? -12.547 17.928 45.344 1.00 34.56 133 GLN A CA 1
ATOM 1000 C C . GLN A 1 133 ? -11.269 17.783 44.514 1.00 34.56 133 GLN A C 1
ATOM 1002 O O . GLN A 1 133 ? -10.342 18.562 44.701 1.00 34.56 133 GLN A O 1
ATOM 1007 N N . GLN A 1 134 ? -11.283 16.863 43.555 1.00 38.09 134 GLN A N 1
ATOM 1008 C CA . GLN A 1 134 ? -11.068 17.200 42.146 1.00 38.09 134 GLN A CA 1
ATOM 1009 C C . GLN A 1 134 ? -12.103 16.408 41.342 1.00 38.09 134 GLN A C 1
ATOM 1011 O O . GLN A 1 134 ? -11.853 15.338 40.803 1.00 38.09 134 GLN A O 1
ATOM 1016 N N . ALA A 1 135 ? -13.325 16.936 41.366 1.00 37.91 135 ALA A N 1
ATOM 1017 C CA . ALA A 1 135 ? -14.218 16.856 40.224 1.00 37.91 135 ALA A CA 1
ATOM 1018 C C . ALA A 1 135 ? -13.822 17.967 39.235 1.00 37.91 135 ALA A C 1
ATOM 1020 O O . ALA A 1 135 ? -13.025 18.837 39.588 1.00 37.91 135 ALA A O 1
ATOM 1021 N N . VAL A 1 136 ? -14.486 17.966 38.076 1.00 31.84 136 VAL A N 1
ATOM 1022 C CA . VAL A 1 136 ? -14.391 18.900 36.936 1.00 31.84 136 VAL A CA 1
ATOM 1023 C C . VAL A 1 136 ? -13.444 18.328 35.864 1.00 31.84 136 VAL A C 1
ATOM 1025 O O . VAL A 1 136 ? -12.240 18.302 36.051 1.00 31.84 136 VAL A O 1
ATOM 1028 N N . ALA A 1 137 ? -13.908 17.773 34.743 1.00 39.09 137 ALA A N 1
ATOM 1029 C CA . ALA A 1 137 ? -14.979 18.272 33.892 1.00 39.09 137 ALA A CA 1
ATOM 1030 C C . ALA A 1 137 ? -15.706 17.154 33.118 1.00 39.09 137 ALA A C 1
ATOM 1032 O O . ALA A 1 137 ? -15.283 16.722 32.049 1.00 39.09 137 ALA A O 1
ATOM 1033 N N . GLU A 1 138 ? -16.894 16.804 33.598 1.00 48.84 138 GLU A N 1
ATOM 1034 C CA . GLU A 1 138 ? -18.047 16.745 32.706 1.00 48.84 138 GLU A CA 1
ATOM 1035 C C . GLU A 1 138 ? -18.303 18.192 32.262 1.00 48.84 138 GLU A C 1
ATOM 1037 O O . GLU A 1 138 ? -18.925 18.977 32.972 1.00 48.84 138 GLU A O 1
ATOM 1042 N N . GLN A 1 139 ? -17.674 18.594 31.156 1.00 37.41 139 GLN A N 1
ATOM 1043 C CA . GLN A 1 139 ? -17.960 19.850 30.471 1.00 37.41 139 GLN A CA 1
ATOM 1044 C C . GLN A 1 139 ? -17.981 19.597 28.965 1.00 37.41 139 GLN A C 1
ATOM 1046 O O . GLN A 1 139 ? -16.957 19.485 28.298 1.00 37.41 139 GLN A O 1
ATOM 1051 N N . THR A 1 140 ? -19.209 19.526 28.463 1.00 38.00 140 THR A N 1
ATOM 1052 C CA . THR A 1 140 ? -19.630 20.296 27.294 1.00 38.00 140 THR A CA 1
ATOM 1053 C C . THR A 1 140 ? -18.870 20.019 25.997 1.00 38.00 140 THR A C 1
ATOM 1055 O O . THR A 1 140 ? -18.056 20.809 25.532 1.00 38.00 140 THR A O 1
ATOM 1058 N N . ALA A 1 141 ? -19.272 18.951 25.318 1.00 39.06 141 ALA A N 1
ATOM 1059 C CA . ALA A 1 141 ? -19.272 18.937 23.859 1.00 39.06 141 ALA A CA 1
ATOM 1060 C C . ALA A 1 141 ? -20.667 18.575 23.333 1.00 39.06 141 ALA A C 1
ATOM 1062 O O . ALA A 1 141 ? -20.811 17.838 22.361 1.00 39.06 141 ALA A O 1
ATOM 1063 N N . GLU A 1 142 ? -21.728 19.090 23.966 1.00 42.88 142 GLU A N 1
ATOM 1064 C CA . GLU A 1 142 ? -22.994 19.168 23.252 1.00 42.88 142 GLU A CA 1
ATOM 1065 C C . GLU A 1 142 ? -22.912 20.310 22.232 1.00 42.88 142 GLU A C 1
ATOM 1067 O O . GLU A 1 142 ? -22.808 21.486 22.570 1.00 42.88 142 GLU A O 1
ATOM 1072 N N . LYS A 1 143 ? -23.003 19.894 20.966 1.00 46.72 143 LYS A N 1
ATOM 1073 C CA . LYS A 1 143 ? -23.474 20.655 19.803 1.00 46.72 143 LYS A CA 1
ATOM 1074 C C . LYS A 1 143 ? -22.552 21.734 19.236 1.00 46.72 143 LYS A C 1
ATOM 1076 O O . LYS A 1 143 ? -22.885 22.912 19.196 1.00 46.72 143 LYS A O 1
ATOM 1081 N N . LYS A 1 144 ? -21.526 21.263 18.528 1.00 45.22 144 LYS A N 1
ATOM 1082 C CA . LYS A 1 144 ? -21.294 21.685 17.132 1.00 45.22 144 LYS A CA 1
ATOM 1083 C C . LYS A 1 144 ? -20.949 20.474 16.269 1.00 45.22 144 LYS A C 1
ATOM 1085 O O . LYS A 1 144 ? -19.839 20.320 15.786 1.00 45.22 144 LYS A O 1
ATOM 1090 N N . GLY A 1 145 ? -21.917 19.588 16.106 1.00 57.28 145 GLY A N 1
ATOM 1091 C CA . GLY A 1 145 ? -21.862 18.544 15.094 1.00 57.28 145 GLY A CA 1
ATOM 1092 C C . GLY A 1 145 ? -23.276 18.337 14.607 1.00 57.28 145 GLY A C 1
ATOM 1093 O O . GLY A 1 145 ? -24.145 17.981 15.401 1.00 57.28 145 GLY A O 1
ATOM 1094 N N . GLY A 1 146 ? -23.539 18.615 13.335 1.00 73.88 146 GLY A N 1
ATOM 1095 C CA . GLY A 1 146 ? -24.840 18.369 12.719 1.00 73.88 146 GLY A CA 1
ATOM 1096 C C . GLY A 1 146 ? -25.086 16.877 12.512 1.00 73.88 146 GLY A C 1
ATOM 1097 O O . GLY A 1 146 ? -25.512 16.498 11.436 1.00 73.88 146 GLY A O 1
ATOM 1098 N N . MET A 1 147 ? -24.766 16.014 13.481 1.00 81.06 147 MET A N 1
ATOM 1099 C CA . MET A 1 147 ? -24.826 14.559 13.352 1.00 81.06 147 MET A CA 1
ATOM 1100 C C . MET A 1 147 ? -2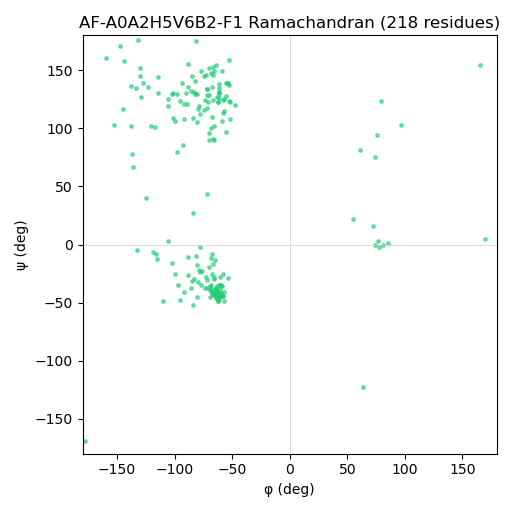5.411 13.918 14.609 1.00 81.06 147 MET A C 1
ATOM 1102 O O . MET A 1 147 ? -25.053 14.266 15.733 1.00 81.06 147 MET A O 1
ATOM 1106 N N . VAL A 1 148 ? -26.304 12.958 14.397 1.00 90.12 148 VAL A N 1
ATOM 1107 C CA . VAL A 1 148 ? -26.915 12.100 15.412 1.00 90.12 148 VAL A CA 1
ATOM 1108 C C . VAL A 1 148 ? -26.232 10.739 15.350 1.00 90.12 148 VAL A C 1
ATOM 1110 O O . VAL A 1 148 ? -26.103 10.155 14.278 1.00 90.12 148 VAL A O 1
ATOM 1113 N N . VAL A 1 149 ? -25.784 10.227 16.494 1.00 93.06 149 VAL A N 1
ATOM 1114 C CA . VAL A 1 149 ? -25.147 8.906 16.568 1.00 93.06 149 VAL A CA 1
ATOM 1115 C C . VAL A 1 149 ? -26.230 7.830 16.576 1.00 93.06 149 VAL A C 1
ATOM 1117 O O . VAL A 1 149 ? -27.026 7.794 17.511 1.00 93.06 149 VAL A O 1
ATOM 1120 N N . VAL A 1 150 ? -26.261 6.977 15.548 1.00 92.75 150 VAL A N 1
ATOM 1121 C CA . VAL A 1 150 ? -27.195 5.842 15.443 1.00 92.75 150 VAL A CA 1
ATOM 1122 C C . VAL A 1 150 ? -26.630 4.653 16.210 1.00 92.75 150 VAL A C 1
ATOM 1124 O O . VAL A 1 150 ? -27.286 4.114 17.098 1.00 92.75 150 VAL A O 1
ATOM 1127 N N . THR A 1 151 ? -25.376 4.296 15.922 1.00 93.69 151 THR A N 1
ATOM 1128 C CA . THR A 1 151 ? -24.639 3.240 16.621 1.00 93.69 151 THR A CA 1
ATOM 1129 C C . THR A 1 151 ? -23.272 3.751 17.059 1.00 93.69 151 THR A C 1
ATOM 1131 O O . THR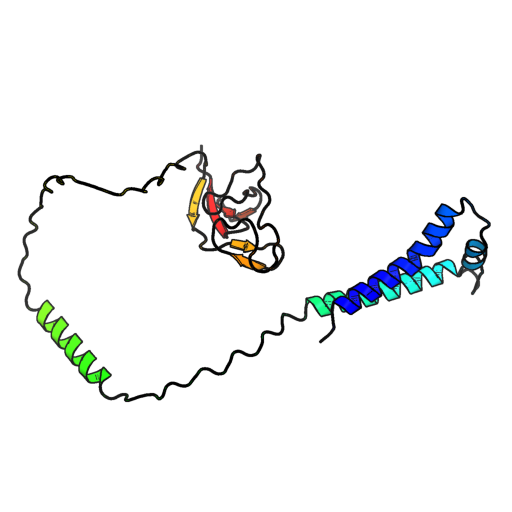 A 1 151 ? -22.641 4.579 16.396 1.00 93.69 151 THR A O 1
ATOM 1134 N N . ARG A 1 152 ? -22.817 3.280 18.223 1.00 94.00 152 ARG A N 1
ATOM 1135 C CA . ARG A 1 152 ? -21.519 3.642 18.798 1.00 94.00 152 ARG A CA 1
ATOM 1136 C C . ARG A 1 152 ? -20.554 2.477 18.656 1.00 94.00 152 ARG A C 1
ATOM 1138 O O . ARG A 1 152 ? -20.835 1.387 19.144 1.00 94.00 152 ARG A O 1
ATOM 1145 N N . GLY A 1 153 ? -19.408 2.747 18.047 1.00 92.00 153 GLY A N 1
ATOM 1146 C CA . GLY A 1 153 ? -18.242 1.882 18.147 1.00 92.00 153 GLY A CA 1
ATOM 1147 C C . GLY A 1 153 ? -17.705 1.845 19.572 1.00 92.00 153 GLY A C 1
ATOM 1148 O O . GLY A 1 153 ? -17.819 2.828 20.307 1.00 92.00 153 GLY A O 1
ATOM 1149 N N . VAL A 1 154 ? -17.112 0.717 19.950 1.00 93.56 154 VAL A N 1
ATOM 1150 C CA . VAL A 1 154 ? -16.476 0.507 21.263 1.00 93.56 154 VAL A CA 1
ATOM 1151 C C . VAL A 1 154 ? -14.952 0.601 21.196 1.00 93.56 154 VAL A C 1
ATOM 1153 O O . VAL A 1 154 ? -14.290 0.781 22.216 1.00 93.56 154 VAL A O 1
ATOM 1156 N N . ASP A 1 155 ? -14.397 0.523 19.993 1.00 94.94 155 ASP A N 1
ATOM 1157 C CA . ASP A 1 155 ? -12.977 0.430 19.711 1.00 94.94 155 ASP A CA 1
ATOM 1158 C C . ASP A 1 155 ? -12.609 1.138 18.395 1.00 94.94 155 ASP A C 1
ATOM 1160 O O . ASP A 1 155 ? -13.460 1.628 17.651 1.00 94.94 155 ASP A O 1
ATOM 1164 N N . MET A 1 156 ? -11.307 1.269 18.143 1.00 94.75 156 MET A N 1
ATOM 1165 C CA . MET A 1 156 ? -10.734 1.878 16.943 1.00 94.75 156 MET A CA 1
ATOM 1166 C C . MET A 1 156 ? -9.797 0.897 16.248 1.00 94.75 156 MET A C 1
ATOM 1168 O O . MET A 1 156 ? -8.923 0.313 16.888 1.00 94.75 156 MET A O 1
ATOM 1172 N N . VAL A 1 157 ? -9.893 0.780 14.926 1.00 95.25 157 VAL A N 1
ATOM 1173 C CA . VAL A 1 157 ? -9.012 -0.086 14.134 1.00 95.25 157 VAL A CA 1
ATOM 1174 C C . VAL A 1 157 ? -7.923 0.733 13.450 1.00 95.25 157 VAL A C 1
ATOM 1176 O O . VAL A 1 157 ? -8.179 1.746 12.799 1.00 95.25 157 VAL A O 1
ATOM 1179 N N . CYS A 1 158 ? -6.674 0.289 13.598 1.00 95.50 158 CYS A N 1
ATOM 1180 C CA . CYS A 1 158 ? -5.525 0.907 12.948 1.00 95.50 158 CYS A CA 1
ATOM 1181 C C . CYS A 1 158 ? -5.502 0.592 11.448 1.00 95.50 158 CYS A C 1
ATOM 1183 O O . CYS A 1 158 ? -5.417 -0.569 11.056 1.00 95.50 158 CYS A O 1
ATOM 1185 N N . GLN A 1 159 ? -5.468 1.626 10.607 1.00 93.12 159 GLN A N 1
ATOM 1186 C CA . GLN A 1 159 ? -5.401 1.462 9.149 1.00 93.12 159 GLN A CA 1
ATOM 1187 C C . GLN A 1 159 ? -4.045 0.928 8.656 1.00 93.12 159 GLN A C 1
ATOM 1189 O O . GLN A 1 159 ? -3.959 0.405 7.550 1.00 93.12 159 GLN A O 1
ATOM 1194 N N . SER A 1 160 ? -2.983 1.039 9.463 1.00 94.56 160 SER A N 1
ATOM 1195 C CA . SER A 1 160 ? -1.639 0.582 9.086 1.00 94.56 160 SER A CA 1
ATOM 1196 C C . SER A 1 160 ? -1.398 -0.902 9.369 1.00 94.56 160 SER A C 1
ATOM 1198 O O . SER A 1 160 ? -0.709 -1.557 8.594 1.00 94.56 160 SER A O 1
ATOM 1200 N N . CYS A 1 161 ? -1.926 -1.438 10.476 1.00 94.50 161 CYS A N 1
ATOM 1201 C CA . CYS A 1 161 ? -1.648 -2.819 10.899 1.00 94.50 161 CYS A CA 1
ATOM 1202 C C . CYS A 1 161 ? -2.880 -3.645 11.300 1.00 94.50 161 CYS A C 1
ATOM 1204 O O . CYS A 1 161 ? -2.731 -4.824 11.606 1.00 94.50 161 CYS A O 1
ATOM 1206 N N . GLY A 1 162 ? -4.077 -3.054 11.342 1.00 94.50 162 GLY A N 1
ATOM 1207 C CA . GLY A 1 162 ? -5.316 -3.740 11.724 1.00 94.50 162 GLY A CA 1
ATOM 1208 C C . GLY A 1 162 ? -5.503 -3.975 13.226 1.00 94.50 162 GLY A C 1
ATOM 1209 O O . GLY A 1 162 ? -6.491 -4.588 13.618 1.00 94.50 162 GLY A O 1
ATOM 1210 N N . ALA A 1 163 ? -4.595 -3.502 14.085 1.00 96.69 163 ALA A N 1
ATOM 1211 C CA . ALA A 1 163 ? -4.744 -3.653 15.530 1.00 96.69 163 ALA A CA 1
ATOM 1212 C C . ALA A 1 163 ? -5.932 -2.849 16.082 1.00 96.69 163 ALA A C 1
ATOM 1214 O O . ALA A 1 163 ? -6.205 -1.732 15.630 1.00 96.69 163 ALA A O 1
ATOM 1215 N N . VAL A 1 164 ? -6.573 -3.402 17.111 1.00 96.44 164 VAL A N 1
ATOM 1216 C CA . VAL A 1 164 ? -7.663 -2.773 17.864 1.00 96.44 164 VAL A CA 1
ATOM 1217 C C . VAL A 1 164 ? -7.085 -1.894 18.976 1.00 96.44 164 VAL A C 1
ATOM 1219 O O . VAL A 1 164 ? -6.194 -2.310 19.714 1.00 96.44 164 VAL A O 1
ATOM 1222 N N . ASN A 1 165 ? -7.573 -0.662 19.084 1.00 95.81 165 ASN A N 1
ATOM 1223 C CA . ASN A 1 165 ? -7.116 0.359 20.025 1.00 95.81 165 ASN A CA 1
ATOM 1224 C C . ASN A 1 165 ? -8.324 0.965 20.762 1.00 95.81 165 ASN A C 1
ATOM 1226 O O . ASN A 1 165 ? -9.417 1.014 20.196 1.00 95.81 165 ASN A O 1
ATOM 1230 N N . PRO A 1 166 ? -8.160 1.454 22.003 1.00 95.06 166 PRO A N 1
ATOM 1231 C CA . PRO A 1 166 ? -9.255 2.081 22.736 1.00 95.06 166 PRO A CA 1
ATOM 1232 C C . PRO A 1 166 ? -9.689 3.403 22.087 1.00 95.06 166 PRO A C 1
ATOM 1234 O O . PRO A 1 166 ? -8.879 4.093 21.455 1.00 95.06 166 PRO A O 1
ATOM 1237 N N . LEU A 1 167 ? -10.961 3.771 22.272 1.00 93.44 167 LEU A N 1
ATOM 1238 C CA . LEU A 1 167 ? -11.526 5.029 21.771 1.00 93.44 167 LEU A CA 1
ATOM 1239 C C . LEU A 1 167 ? -10.699 6.245 22.216 1.00 93.44 167 LEU A C 1
ATOM 1241 O O . LEU A 1 167 ? -10.247 6.331 23.356 1.00 93.44 167 LEU A O 1
ATOM 1245 N N . GLY A 1 168 ? -10.509 7.195 21.300 1.00 87.62 168 GLY A N 1
ATOM 1246 C CA . GLY A 1 168 ? -9.743 8.421 21.537 1.00 87.62 168 GLY A CA 1
ATOM 1247 C C . GLY A 1 168 ? -8.222 8.262 21.427 1.00 87.62 168 GLY A C 1
ATOM 1248 O O . GLY A 1 168 ? -7.495 9.249 21.560 1.00 87.62 168 GLY A O 1
ATOM 1249 N N . SER A 1 169 ? -7.718 7.057 21.145 1.00 92.38 169 SER A N 1
ATOM 1250 C CA . SER A 1 169 ? -6.294 6.851 20.870 1.00 92.38 169 SER A CA 1
ATOM 1251 C C . SER A 1 169 ? -5.856 7.645 19.637 1.00 92.38 169 SER A C 1
ATOM 1253 O O . SER A 1 169 ? -6.545 7.678 18.620 1.00 92.38 169 SER A O 1
ATOM 1255 N N . LYS A 1 170 ? -4.678 8.270 19.703 1.00 92.56 170 LYS A N 1
ATOM 1256 C CA . LYS A 1 170 ? -4.060 8.956 18.550 1.00 92.56 170 LYS A CA 1
ATOM 1257 C C . LYS A 1 170 ? -2.986 8.112 17.871 1.00 92.56 170 LYS A C 1
ATOM 1259 O O . LYS A 1 170 ? -2.718 8.294 16.688 1.00 92.56 170 LYS A O 1
ATOM 1264 N N . VAL A 1 171 ? -2.380 7.192 18.617 1.00 95.44 171 VAL A N 1
ATOM 1265 C CA . VAL A 1 171 ? -1.263 6.349 18.184 1.00 95.44 171 VAL A CA 1
ATOM 1266 C C . VAL A 1 171 ? -1.613 4.892 18.456 1.00 95.44 171 VAL A C 1
ATOM 1268 O O . VAL A 1 171 ? -2.189 4.575 19.495 1.00 95.44 171 VAL A O 1
ATOM 1271 N N . CYS A 1 172 ? -1.282 4.014 17.516 1.00 96.38 172 CYS A N 1
ATOM 1272 C CA . CYS A 1 172 ? -1.511 2.587 17.633 1.00 96.38 172 CYS A CA 1
ATOM 1273 C C . CYS A 1 172 ? -0.554 1.957 18.652 1.00 96.38 172 CYS A C 1
ATOM 1275 O O . CYS A 1 172 ? 0.663 2.083 18.518 1.00 96.38 172 CYS A O 1
ATOM 1277 N N . SER A 1 173 ? -1.095 1.202 19.608 1.00 95.75 173 SER A N 1
ATOM 1278 C CA . SER A 1 173 ? -0.313 0.498 20.633 1.00 95.75 173 SER A CA 1
ATOM 1279 C C . SER A 1 173 ? 0.553 -0.636 20.074 1.00 95.75 173 SER A C 1
ATOM 1281 O O . SER A 1 173 ? 1.563 -0.989 20.673 1.00 95.75 173 SER A O 1
ATOM 1283 N N . SER A 1 174 ? 0.175 -1.213 18.929 1.00 96.00 174 SER A N 1
ATOM 1284 C CA . SER A 1 174 ? 0.875 -2.362 18.342 1.00 96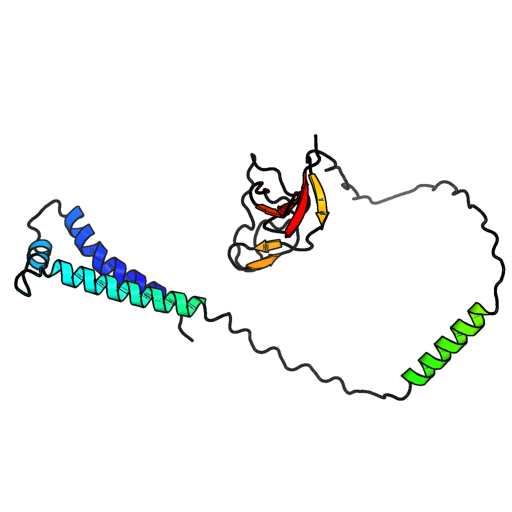.00 174 SER A CA 1
ATOM 1285 C C . SER A 1 174 ? 1.965 -1.979 17.341 1.00 96.00 174 SER A C 1
ATOM 1287 O O . SER A 1 174 ? 3.014 -2.613 17.327 1.00 96.00 174 SER A O 1
ATOM 1289 N N . CYS A 1 175 ? 1.734 -0.976 16.484 1.00 95.19 175 CYS A N 1
ATOM 1290 C CA . CYS A 1 175 ? 2.689 -0.597 15.429 1.00 95.19 175 CYS A CA 1
ATOM 1291 C C . CYS A 1 175 ? 3.272 0.817 15.564 1.00 95.19 175 CYS A C 1
ATOM 1293 O O . CYS A 1 175 ? 4.162 1.171 14.796 1.00 95.19 175 CYS A O 1
ATOM 1295 N N . GLY A 1 176 ? 2.775 1.641 16.493 1.00 95.25 176 GLY A N 1
ATOM 1296 C CA . GLY A 1 176 ? 3.243 3.017 16.688 1.00 95.25 176 GLY A CA 1
ATOM 1297 C C . GLY A 1 176 ? 2.792 4.024 15.622 1.00 95.25 176 GLY A C 1
ATOM 1298 O O . GLY A 1 176 ? 3.126 5.202 15.726 1.00 95.25 176 GLY A O 1
ATOM 1299 N N . ALA A 1 177 ? 2.026 3.608 14.609 1.00 95.88 177 ALA A N 1
ATOM 1300 C CA . ALA A 1 177 ? 1.479 4.522 13.607 1.00 95.88 177 ALA A CA 1
ATOM 1301 C C . ALA A 1 177 ? 0.384 5.428 14.196 1.00 95.88 177 ALA A C 1
ATOM 1303 O O . ALA A 1 177 ? -0.327 5.036 15.123 1.00 95.88 177 ALA A O 1
ATOM 1304 N N . GLN A 1 178 ? 0.205 6.627 13.637 1.00 95.81 178 GLN A N 1
ATOM 1305 C CA . GLN A 1 178 ? -0.938 7.481 13.977 1.00 95.81 178 GLN A CA 1
ATOM 1306 C C . GLN A 1 178 ? -2.235 6.839 13.464 1.00 95.81 178 GLN A C 1
ATOM 1308 O O . GLN A 1 178 ? -2.278 6.356 12.334 1.00 95.81 178 GLN A O 1
ATOM 1313 N N . LEU A 1 179 ? -3.293 6.824 14.281 1.00 94.00 179 LEU A N 1
ATOM 1314 C CA . LEU A 1 179 ? -4.578 6.226 13.888 1.00 94.00 179 LEU A CA 1
ATOM 1315 C C . LEU A 1 179 ? -5.321 7.071 12.849 1.00 94.00 179 LEU A C 1
ATOM 1317 O O . LEU A 1 179 ? -6.057 6.525 12.031 1.00 94.00 179 LEU A O 1
ATOM 1321 N N . PHE A 1 180 ? -5.125 8.387 12.884 1.00 91.94 180 PHE A N 1
ATOM 1322 C CA . PHE A 1 180 ? -5.636 9.337 11.906 1.00 91.94 180 PHE A CA 1
ATOM 1323 C C . PHE A 1 180 ? -4.836 10.635 11.958 1.00 91.94 180 PHE A C 1
ATOM 1325 O O . PHE A 1 180 ? -4.209 10.946 12.972 1.00 91.94 180 PHE A O 1
ATOM 1332 N N . GLN A 1 181 ? -4.909 11.414 10.883 1.00 89.00 181 GLN A N 1
ATOM 1333 C CA . GLN A 1 181 ? -4.461 12.802 10.877 1.00 89.00 181 GLN A CA 1
ATOM 1334 C C . GLN A 1 181 ? -5.664 13.723 11.081 1.00 89.00 181 GLN A C 1
ATOM 1336 O O . GLN A 1 181 ? -6.673 13.544 10.402 1.00 89.00 181 GLN A O 1
ATOM 1341 N N . PRO A 1 182 ? -5.607 14.674 12.027 1.00 82.62 182 PRO A N 1
ATOM 1342 C CA . PRO A 1 182 ? -6.679 15.641 12.198 1.00 82.62 182 PRO A CA 1
ATOM 1343 C C . PRO A 1 182 ? -6.734 16.558 10.972 1.00 82.62 182 PRO A C 1
ATOM 1345 O O . PRO A 1 182 ? -5.743 17.203 10.635 1.00 82.62 182 PRO A O 1
ATOM 1348 N N . ASP A 1 183 ? -7.894 16.627 10.326 1.00 85.88 183 ASP A N 1
ATOM 1349 C CA . ASP A 1 183 ? -8.161 17.579 9.249 1.00 85.88 183 ASP A CA 1
ATOM 1350 C C . ASP A 1 183 ? -9.086 18.683 9.785 1.00 85.88 183 ASP A C 1
ATOM 1352 O O . ASP A 1 183 ? -10.203 18.374 10.206 1.00 85.88 183 ASP A O 1
ATOM 1356 N N . PRO A 1 184 ? -8.662 19.962 9.795 1.00 80.88 184 PRO A N 1
ATOM 1357 C CA . PRO A 1 184 ? -9.501 21.065 10.258 1.00 80.88 184 PRO A CA 1
ATOM 1358 C C . PRO A 1 184 ? -10.722 21.332 9.364 1.00 80.88 184 PRO A C 1
ATOM 1360 O O . PRO A 1 184 ? -11.632 22.039 9.792 1.00 80.88 184 PRO A O 1
ATOM 1363 N N . 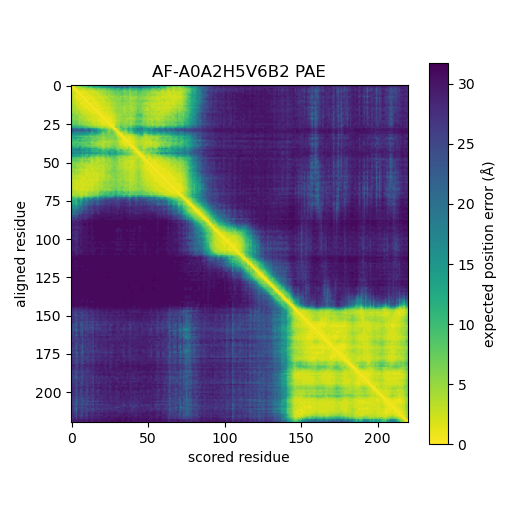LYS A 1 185 ? -10.748 20.817 8.128 1.00 84.88 185 LYS A N 1
ATOM 1364 C CA . LYS A 1 185 ? -11.869 20.990 7.194 1.00 84.88 185 LYS A CA 1
ATOM 1365 C C . LYS A 1 185 ? -12.933 19.905 7.338 1.00 84.88 185 LYS A C 1
ATOM 1367 O O . LYS A 1 185 ? -14.089 20.153 7.003 1.00 84.88 185 LYS A O 1
ATOM 1372 N N . ALA A 1 186 ? -12.557 18.721 7.815 1.00 86.12 186 ALA A N 1
ATOM 1373 C CA . ALA A 1 186 ? -13.468 17.596 7.972 1.00 86.12 186 ALA A CA 1
ATOM 1374 C C . ALA A 1 186 ? -14.222 17.670 9.306 1.00 86.12 186 ALA A C 1
ATOM 1376 O O . ALA A 1 186 ? -13.670 18.069 10.334 1.00 86.12 186 ALA A O 1
ATOM 1377 N N . GLN A 1 187 ? -15.486 17.238 9.317 1.00 89.06 187 GLN A N 1
ATOM 1378 C CA . GLN A 1 187 ? -16.231 17.124 10.570 1.00 89.06 187 GLN A CA 1
ATOM 1379 C C . GLN A 1 187 ? -15.659 15.968 11.407 1.00 89.06 187 GLN A C 1
ATOM 1381 O O . GLN A 1 187 ? -15.525 14.853 10.894 1.00 89.06 187 GLN A O 1
ATOM 1386 N N . PRO A 1 188 ? -15.322 16.183 12.690 1.00 91.50 188 PRO A N 1
ATOM 1387 C CA . PRO A 1 188 ? -14.814 15.114 13.534 1.00 91.50 188 PRO A CA 1
ATOM 1388 C C . PRO A 1 188 ? -15.940 14.161 13.943 1.00 91.50 188 PRO A C 1
ATOM 1390 O O . PRO A 1 188 ? -17.075 14.560 14.209 1.00 91.50 188 PRO A O 1
ATOM 1393 N N . CYS A 1 189 ? -15.608 12.880 14.051 1.00 92.06 189 CYS A N 1
ATOM 1394 C CA . CYS A 1 189 ? -16.495 11.859 14.577 1.00 92.06 189 CYS A CA 1
ATOM 1395 C C . CYS A 1 189 ? -16.820 12.166 16.050 1.00 92.06 189 CYS A C 1
ATOM 1397 O O . CYS A 1 189 ? -15.893 12.262 16.856 1.00 92.06 189 CYS A O 1
ATOM 1399 N N . PRO A 1 190 ?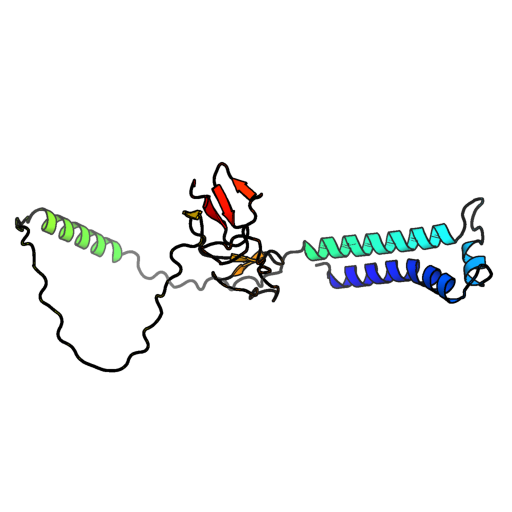 -18.101 12.235 16.452 1.00 91.81 190 PRO A N 1
ATOM 1400 C CA . PRO A 1 190 ? -18.479 12.510 17.839 1.00 91.81 190 PRO A CA 1
ATOM 1401 C C . PRO A 1 190 ? -18.129 11.370 18.812 1.00 91.81 190 PRO A C 1
ATOM 1403 O O . PRO A 1 190 ? -18.211 11.565 20.019 1.00 91.81 190 PRO A O 1
ATOM 1406 N N . VAL A 1 191 ? -17.761 10.184 18.308 1.00 93.38 191 VAL A N 1
ATOM 1407 C CA . VAL A 1 191 ? -17.414 9.014 19.134 1.00 93.38 191 VAL A CA 1
ATOM 1408 C C . VAL A 1 191 ? -15.905 8.905 19.361 1.00 93.38 191 VAL A C 1
ATOM 1410 O O . VAL A 1 191 ? -15.470 8.725 20.493 1.00 93.38 191 VAL A O 1
ATOM 1413 N N . CYS A 1 192 ? -15.092 9.026 18.306 1.00 92.81 192 CYS A N 1
ATOM 1414 C CA . CYS A 1 192 ? -13.638 8.820 18.395 1.00 92.81 192 CYS A CA 1
ATOM 1415 C C . CYS A 1 192 ? -12.784 10.045 18.027 1.00 92.81 192 CYS A C 1
ATOM 1417 O O . CYS A 1 192 ? -11.564 9.993 18.162 1.00 92.81 192 CYS A O 1
ATOM 1419 N N . GLY A 1 193 ? -13.389 11.131 17.538 1.00 90.94 193 GLY A N 1
ATOM 1420 C CA . GLY A 1 193 ? -12.691 12.356 17.137 1.00 90.94 193 GLY A CA 1
ATOM 1421 C C . GLY A 1 193 ? -11.976 12.299 15.783 1.00 90.94 193 GLY A C 1
ATOM 1422 O O . GLY A 1 193 ? -11.422 13.308 15.355 1.00 90.94 193 GLY A O 1
ATOM 1423 N N . ALA A 1 194 ? -11.989 11.159 15.091 1.00 93.00 194 ALA A N 1
ATOM 1424 C CA . ALA A 1 194 ? -11.375 11.037 13.772 1.00 93.00 194 ALA A CA 1
ATOM 1425 C C . ALA A 1 194 ? -12.127 11.851 12.702 1.00 93.00 194 ALA A C 1
ATOM 1427 O O . ALA A 1 194 ? -13.354 11.938 12.785 1.00 93.00 194 ALA A O 1
ATOM 1428 N N . PRO A 1 195 ? -11.444 12.404 11.683 1.00 92.62 195 PRO A N 1
ATOM 1429 C CA . PRO A 1 195 ? -12.116 13.102 10.590 1.00 92.62 195 PRO A CA 1
ATOM 1430 C C . PRO A 1 195 ? -13.053 12.143 9.851 1.00 92.62 195 PRO A C 1
ATOM 1432 O O . PRO A 1 195 ? -12.670 11.026 9.491 1.00 92.62 195 PRO A O 1
ATOM 1435 N N . LEU A 1 196 ? -14.300 12.563 9.660 1.00 92.00 196 LEU A N 1
ATOM 1436 C CA . LEU A 1 196 ? -15.267 11.803 8.886 1.00 92.00 196 LEU A CA 1
ATOM 1437 C C . LEU A 1 196 ? -15.082 12.069 7.402 1.00 92.00 196 LEU A C 1
ATOM 1439 O O . LEU A 1 196 ? -14.857 13.197 6.970 1.00 92.00 196 LEU A O 1
ATOM 1443 N N . ASP A 1 197 ? -15.231 11.000 6.636 1.00 88.88 197 ASP A N 1
ATOM 1444 C CA . ASP A 1 197 ? -15.254 11.045 5.188 1.00 88.88 197 ASP A CA 1
ATOM 1445 C C . ASP A 1 197 ? -16.710 10.959 4.728 1.00 88.88 197 ASP A C 1
ATOM 1447 O O . ASP A 1 197 ? -17.349 9.911 4.841 1.00 88.88 197 ASP A O 1
ATOM 1451 N N . GLU A 1 198 ? -17.241 12.070 4.221 1.00 83.75 198 GLU A N 1
A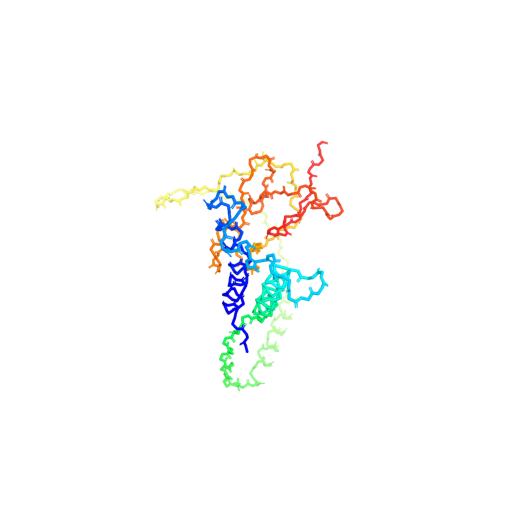TOM 1452 C CA . GLU A 1 198 ? -18.626 12.152 3.753 1.00 83.75 198 GLU A CA 1
ATOM 1453 C C . GLU A 1 198 ? -18.897 11.262 2.530 1.00 83.75 198 GLU A C 1
ATOM 1455 O O . GLU A 1 198 ? -20.058 11.022 2.210 1.00 83.75 198 GLU A O 1
ATOM 1460 N N . THR A 1 199 ? -17.871 10.734 1.853 1.00 86.62 199 THR A N 1
ATOM 1461 C CA . THR A 1 199 ? -18.058 9.802 0.728 1.00 86.62 199 THR A CA 1
ATOM 1462 C C . THR A 1 199 ? -18.437 8.393 1.183 1.00 86.62 199 THR A C 1
ATOM 1464 O O . THR A 1 199 ? -19.038 7.636 0.420 1.00 86.62 199 THR A O 1
ATOM 1467 N N . TYR A 1 200 ? -18.122 8.026 2.428 1.00 89.50 200 TYR A N 1
ATOM 1468 C CA . TYR A 1 200 ? -18.364 6.686 2.950 1.00 89.50 200 TYR A CA 1
ATOM 1469 C C . TYR A 1 200 ? -19.717 6.617 3.661 1.00 89.50 200 TYR A C 1
ATOM 1471 O O . TYR A 1 200 ? -19.829 6.797 4.878 1.00 89.50 200 TYR A O 1
ATOM 1479 N N . LYS A 1 201 ? -20.760 6.373 2.861 1.00 91.69 201 LYS A N 1
ATOM 1480 C CA . LYS A 1 201 ? -22.150 6.264 3.312 1.00 91.69 201 LYS A CA 1
ATOM 1481 C C . LYS A 1 201 ? -22.700 4.858 3.108 1.00 91.69 201 LYS A C 1
ATOM 1483 O O . LYS A 1 201 ? -22.411 4.206 2.107 1.00 91.69 201 LYS A O 1
ATOM 1488 N N . ILE A 1 202 ? -23.538 4.425 4.042 1.00 90.88 202 ILE A N 1
ATOM 1489 C CA . ILE A 1 202 ? -24.346 3.210 3.957 1.00 90.88 202 ILE A CA 1
ATOM 1490 C C . ILE A 1 202 ? -25.806 3.659 4.066 1.00 90.88 202 ILE A C 1
ATOM 1492 O O . ILE A 1 202 ? -26.286 4.031 5.137 1.00 90.88 202 ILE A O 1
ATOM 1496 N N . GLY A 1 203 ? -26.491 3.714 2.921 1.00 90.00 203 GLY A N 1
ATOM 1497 C CA . GLY A 1 203 ? -27.802 4.356 2.814 1.00 90.00 203 GLY A CA 1
ATOM 1498 C C . GLY A 1 203 ? -27.713 5.860 3.099 1.00 90.00 203 GLY A C 1
ATOM 1499 O O . GLY A 1 203 ? -26.960 6.578 2.444 1.00 90.00 203 GLY A O 1
ATOM 1500 N N . GLU A 1 204 ? -28.469 6.332 4.091 1.00 88.81 204 GLU A N 1
ATOM 1501 C CA . GLU A 1 204 ? -28.460 7.734 4.545 1.00 88.81 204 GLU A CA 1
ATOM 1502 C C . GLU A 1 204 ? -27.411 8.022 5.633 1.00 88.81 204 GLU A C 1
ATOM 1504 O O . GLU A 1 204 ? -27.172 9.183 5.973 1.00 88.81 204 GLU A O 1
ATOM 1509 N N . ASN A 1 205 ? -26.794 6.979 6.194 1.00 92.69 205 ASN A N 1
ATOM 1510 C CA . ASN A 1 205 ? -25.885 7.091 7.329 1.00 92.69 205 ASN A CA 1
ATOM 1511 C C . ASN A 1 205 ? -24.433 7.201 6.848 1.00 92.69 205 ASN A C 1
ATOM 1513 O O . ASN A 1 205 ? -24.003 6.489 5.942 1.00 92.69 205 ASN A O 1
ATOM 1517 N N . ILE A 1 206 ? -23.657 8.071 7.486 1.00 94.00 206 ILE A N 1
ATOM 1518 C CA . ILE A 1 206 ? -22.203 8.175 7.338 1.00 94.00 206 ILE A CA 1
ATOM 1519 C C . ILE A 1 206 ? -21.564 7.227 8.349 1.00 94.00 206 ILE A C 1
ATOM 1521 O O . ILE A 1 206 ? -21.965 7.207 9.513 1.00 94.00 206 ILE A O 1
ATOM 1525 N N . VAL A 1 207 ? -20.550 6.468 7.938 1.00 94.25 207 VAL A N 1
ATOM 1526 C CA . VAL A 1 207 ? -19.863 5.530 8.837 1.00 94.25 207 VAL A CA 1
ATOM 1527 C C . VAL A 1 207 ? -18.421 5.960 9.064 1.00 94.25 207 VAL A C 1
ATOM 1529 O O . VAL A 1 207 ? -17.670 6.247 8.135 1.00 94.25 207 VAL A O 1
ATOM 1532 N N . CYS A 1 208 ? -17.998 6.014 10.326 1.00 93.75 208 CYS A N 1
ATOM 1533 C CA . CYS A 1 208 ? -16.607 6.316 10.642 1.00 93.75 208 CYS A CA 1
ATOM 1534 C C . CYS A 1 208 ? -15.704 5.136 10.247 1.00 93.75 208 CYS A C 1
ATOM 1536 O O . CYS A 1 208 ? -15.846 4.046 10.788 1.00 93.75 208 CYS A O 1
ATOM 1538 N N . LYS A 1 209 ? -14.705 5.356 9.385 1.00 93.38 209 LYS A N 1
ATOM 1539 C CA . LYS A 1 209 ? -13.751 4.311 8.950 1.00 93.38 209 LYS A CA 1
ATOM 1540 C C . LYS A 1 209 ? -12.809 3.796 10.049 1.00 93.38 209 LYS A C 1
ATOM 1542 O O . LYS A 1 209 ? -12.035 2.880 9.797 1.00 93.38 209 LYS A O 1
ATOM 1547 N N . ILE A 1 210 ? -12.810 4.420 11.229 1.00 94.25 210 ILE A N 1
ATOM 1548 C CA . ILE A 1 210 ? -11.859 4.111 12.306 1.00 94.25 210 ILE A CA 1
ATOM 1549 C C . ILE A 1 210 ? -12.540 3.416 13.478 1.00 94.25 210 ILE A C 1
ATOM 1551 O O . ILE A 1 210 ? -12.047 2.387 13.922 1.00 94.25 210 ILE A O 1
ATOM 1555 N N . CYS A 1 211 ? -13.664 3.948 13.962 1.00 94.94 211 CYS A N 1
ATOM 1556 C CA . CYS A 1 211 ? -14.428 3.334 15.054 1.00 94.94 211 CYS A CA 1
ATOM 1557 C C . CYS A 1 211 ? -15.729 2.661 14.602 1.00 94.94 211 CYS A C 1
ATOM 1559 O O . CYS A 1 211 ? -16.509 2.242 15.444 1.00 94.94 211 CYS A O 1
ATOM 1561 N N . PHE A 1 212 ? -16.022 2.628 13.299 1.00 94.50 212 PHE A N 1
ATOM 1562 C CA . PHE A 1 212 ? -17.227 2.004 12.730 1.00 94.50 212 PHE A CA 1
ATOM 1563 C C . PHE A 1 212 ? -18.562 2.498 13.311 1.00 94.50 212 PHE A C 1
ATOM 1565 O O . PHE A 1 212 ? -19.580 1.828 13.192 1.00 94.50 212 PHE A O 1
ATOM 1572 N N . SER A 1 213 ? -18.580 3.692 13.911 1.00 94.50 213 SER A N 1
ATOM 1573 C CA . SER A 1 213 ? -19.822 4.310 14.385 1.00 94.50 213 SER A CA 1
ATOM 1574 C C . SER A 1 213 ? -20.662 4.787 13.205 1.00 94.50 213 SER A C 1
ATOM 1576 O O . SER A 1 213 ? -20.133 5.467 12.318 1.00 94.50 213 SER A O 1
ATOM 1578 N N . GLU A 1 214 ? -21.958 4.481 13.225 1.00 94.50 214 GLU A N 1
ATOM 1579 C CA . GLU A 1 214 ? -22.924 4.983 12.250 1.00 94.50 214 GLU A CA 1
ATOM 1580 C C . GLU A 1 214 ? -23.532 6.302 12.722 1.00 94.50 214 GLU A C 1
ATOM 1582 O O . GLU A 1 214 ? -24.010 6.438 13.854 1.00 94.50 214 GLU A O 1
ATOM 1587 N N . LEU A 1 215 ? -23.522 7.289 11.833 1.00 93.75 215 LEU A N 1
ATOM 1588 C CA . LEU A 1 215 ? -23.898 8.664 12.113 1.00 93.75 215 LEU A CA 1
ATOM 1589 C C . LEU A 1 215 ? -24.911 9.129 11.074 1.00 93.75 215 LEU A C 1
ATOM 1591 O O . LEU A 1 215 ? -24.656 9.070 9.873 1.00 93.75 215 LEU A O 1
ATOM 1595 N N . LYS A 1 216 ? -26.048 9.645 11.527 1.00 92.38 216 LYS A N 1
ATOM 1596 C CA . LYS A 1 216 ? -27.032 10.279 10.654 1.00 92.38 216 LYS A CA 1
ATOM 1597 C C . LYS A 1 216 ? -26.797 11.790 10.643 1.00 92.38 216 LYS A C 1
ATOM 1599 O O . LYS A 1 216 ? -26.818 12.394 11.720 1.00 92.38 216 LYS A O 1
ATOM 1604 N N . PRO A 1 217 ? -26.589 12.436 9.483 1.00 88.31 217 PRO A N 1
ATOM 1605 C CA . PRO A 1 217 ? -26.567 13.890 9.425 1.00 88.31 217 PRO A CA 1
ATOM 1606 C C . PRO A 1 217 ? -27.931 14.426 9.877 1.00 88.31 217 PRO A C 1
ATOM 1608 O O . PRO A 1 217 ? -28.987 13.959 9.453 1.00 88.31 217 PRO A O 1
ATOM 1611 N N . LYS A 1 218 ? -27.910 15.391 10.789 1.00 81.81 218 LYS A N 1
ATOM 1612 C CA . LYS A 1 218 ? -29.086 16.124 11.232 1.00 81.81 218 LYS A CA 1
ATOM 1613 C C . LYS A 1 218 ? -29.544 16.959 10.041 1.00 81.81 218 LYS A C 1
ATOM 1615 O O . LYS A 1 218 ? -28.837 17.884 9.650 1.00 81.81 218 LYS A O 1
ATOM 1620 N N . ALA A 1 219 ? -30.681 16.593 9.452 1.00 69.19 219 ALA A N 1
ATOM 1621 C CA . ALA A 1 219 ? -31.322 17.406 8.428 1.00 69.19 219 ALA A CA 1
ATOM 1622 C C . ALA A 1 219 ? -31.493 18.829 8.985 1.00 69.19 219 ALA A C 1
ATOM 1624 O O . ALA A 1 219 ? -31.999 18.996 10.101 1.00 69.19 219 ALA A O 1
ATOM 1625 N N . GLY A 1 220 ? -30.932 19.798 8.261 1.00 53.97 220 GLY A N 1
ATOM 1626 C CA . GLY A 1 220 ? -31.061 21.222 8.556 1.00 53.97 220 GLY A CA 1
ATOM 1627 C C . GLY A 1 220 ? -32.452 21.730 8.234 1.00 53.97 220 GLY A C 1
ATOM 1628 O O . GLY A 1 220 ? -33.088 21.145 7.329 1.00 53.97 220 GLY A O 1
#

Sequence (220 aa):
MVNPRLGIILGAVGVVVVLLPILVLFITGGYDSPIQRFYDSPLAPGLPMGVLVTAAGAAVTAVGLLIFIRGMRAGPTYPTAPPPIRRPLSRPRQENRELEQIEQEISNLLDSQPAMEIRTVTQPPPKRAPAKQQAVAEQTAEKKGGMVVVTRGVDMVCQSCGAVNPLGSKVCSSCGAQLFQPDPKAQPCPVCGAPLDETYKIGENIVCKICFSELKPKAG